Protein AF-A0A5J4N727-F1 (afdb_monomer_lite)

pLDDT: mean 80.13, std 19.05, range [25.28, 96.75]

Sequence (275 aa):
MIVLRLYLVPTPLGCLKAEEFLTSLSAGYGRVLDLFVALPHLSAVLLPTFIAPTPGPCSKRMKPNEPHPLFSIYERLMDIRSRCGPEVAFKILATVNINLWFENCEDRQTTPPPIALFHALCRCVKQTTAVSDSQTETDKDLHQLCLKHLRILLRLHLSELLSSAWAQLLQDICDIRTLPIWISLAELAETEVKEFGSLTISTEKLIILLNTTSSTFSKISTLSSGINETLYDEFFHAAPADLIEAVLSLLYILLRELGVKLGCCVRAKHMTVAH

Radius of gyration: 23.5 Å; chains: 1; bounding box: 66×42×76 Å

Structure (mmCIF, N/CA/C/O backbone):
data_AF-A0A5J4N727-F1
#
_entry.id   AF-A0A5J4N727-F1
#
loop_
_atom_site.group_PDB
_atom_site.id
_atom_site.type_symbol
_atom_site.label_atom_id
_atom_site.label_alt_id
_atom_site.label_comp_id
_atom_site.label_asym_id
_atom_site.label_entity_id
_atom_site.label_seq_id
_atom_site.pdbx_PDB_ins_code
_atom_site.Cartn_x
_atom_site.Cartn_y
_atom_site.Cartn_z
_atom_site.occupancy
_atom_site.B_iso_or_equiv
_atom_site.auth_seq_id
_atom_site.auth_comp_id
_atom_site.auth_asym_id
_atom_site.auth_atom_id
_atom_site.pdbx_PDB_model_num
ATOM 1 N N . MET A 1 1 ? 26.557 -18.792 -28.686 1.00 28.84 1 MET A N 1
ATOM 2 C CA . MET A 1 1 ? 25.809 -18.052 -29.724 1.00 28.84 1 MET A CA 1
ATOM 3 C C . MET A 1 1 ? 24.561 -18.865 -30.056 1.00 28.84 1 MET A C 1
ATOM 5 O O . MET A 1 1 ? 24.630 -19.771 -30.873 1.00 28.84 1 MET A O 1
ATOM 9 N N . ILE A 1 2 ? 23.467 -18.660 -29.318 1.00 25.28 2 ILE A N 1
ATOM 10 C CA . ILE A 1 2 ? 22.227 -19.429 -29.506 1.00 25.28 2 ILE A CA 1
ATOM 11 C C . ILE A 1 2 ? 21.292 -18.578 -30.359 1.00 25.28 2 ILE A C 1
ATOM 13 O O . ILE A 1 2 ? 20.816 -17.534 -29.925 1.00 25.28 2 ILE A O 1
ATOM 17 N N . VAL A 1 3 ? 21.090 -19.018 -31.598 1.00 28.08 3 VAL A N 1
ATOM 18 C CA . VAL A 1 3 ? 20.123 -18.456 -32.539 1.00 28.08 3 VAL A CA 1
ATOM 19 C C . VAL A 1 3 ? 18.745 -18.986 -32.146 1.00 28.08 3 VAL A C 1
ATOM 21 O O . VAL A 1 3 ? 18.425 -20.146 -32.399 1.00 28.08 3 VAL A O 1
ATOM 24 N N . LEU A 1 4 ? 17.932 -18.155 -31.497 1.00 29.17 4 LEU A N 1
ATOM 25 C CA . LEU A 1 4 ? 16.526 -18.457 -31.231 1.00 29.17 4 LEU A CA 1
ATOM 26 C C . LEU A 1 4 ? 15.720 -18.255 -32.523 1.00 29.17 4 LEU A C 1
ATOM 28 O O . LEU A 1 4 ? 15.369 -17.137 -32.891 1.00 29.17 4 LEU A O 1
ATOM 32 N N . ARG A 1 5 ? 15.434 -19.359 -33.225 1.00 29.97 5 ARG A N 1
ATOM 33 C CA . ARG A 1 5 ? 14.390 -19.420 -34.258 1.00 29.97 5 ARG A CA 1
ATOM 34 C C . ARG A 1 5 ? 13.023 -19.375 -33.572 1.00 29.97 5 ARG A C 1
ATOM 36 O O . ARG A 1 5 ? 12.538 -20.393 -33.088 1.00 29.97 5 ARG A O 1
ATOM 43 N N . LEU A 1 6 ? 12.399 -18.203 -33.555 1.00 32.78 6 LEU A N 1
ATOM 44 C CA . LEU A 1 6 ? 10.956 -18.083 -33.357 1.00 32.78 6 LEU A CA 1
ATOM 45 C C . LEU A 1 6 ? 10.265 -18.591 -34.630 1.00 32.78 6 LEU A C 1
ATOM 47 O O . LEU A 1 6 ? 10.446 -18.027 -35.708 1.00 32.78 6 LEU A O 1
ATOM 51 N N . TYR A 1 7 ? 9.512 -19.686 -34.514 1.00 29.03 7 TYR A N 1
ATOM 52 C CA . TYR A 1 7 ? 8.659 -20.197 -35.587 1.00 29.03 7 TYR A CA 1
ATOM 53 C C . TYR A 1 7 ? 7.468 -19.250 -35.783 1.00 29.03 7 TYR A C 1
ATOM 55 O O . TYR A 1 7 ? 6.420 -19.403 -35.161 1.00 29.03 7 TYR A O 1
ATOM 63 N N . LEU A 1 8 ? 7.645 -18.259 -36.654 1.00 30.86 8 LEU A N 1
ATOM 64 C CA . LEU A 1 8 ? 6.549 -17.556 -37.310 1.00 30.86 8 LEU A CA 1
ATOM 65 C C . LEU A 1 8 ? 6.098 -18.404 -38.504 1.00 30.86 8 LEU A C 1
ATOM 67 O O . LEU A 1 8 ? 6.902 -18.761 -39.366 1.00 30.86 8 LEU A O 1
ATOM 71 N N . VAL A 1 9 ? 4.813 -18.752 -38.527 1.00 27.83 9 VAL A N 1
ATOM 72 C CA . VAL A 1 9 ? 4.140 -19.368 -39.677 1.00 27.83 9 VAL A CA 1
ATOM 73 C C . VAL A 1 9 ? 4.394 -18.490 -40.915 1.00 27.83 9 VAL A C 1
ATOM 75 O O . VAL A 1 9 ? 4.165 -17.281 -40.842 1.00 27.83 9 VAL A O 1
ATOM 78 N N . PRO A 1 10 ? 4.888 -19.042 -42.039 1.00 30.03 10 PRO A N 1
ATOM 79 C CA . PRO A 1 10 ? 5.315 -18.235 -43.170 1.00 30.03 10 PRO A CA 1
ATOM 80 C C . PRO A 1 10 ? 4.091 -17.784 -43.969 1.00 30.03 10 PRO A C 1
ATOM 82 O O . PRO A 1 10 ? 3.423 -18.592 -44.611 1.00 30.03 10 PRO A O 1
ATOM 85 N N . THR A 1 11 ? 3.813 -16.484 -43.964 1.00 30.22 11 THR A N 1
ATOM 86 C CA . THR A 1 11 ? 3.084 -15.841 -45.064 1.00 30.22 11 THR A CA 1
ATOM 87 C C . THR A 1 11 ? 4.095 -15.089 -45.932 1.00 30.22 11 THR A C 1
ATOM 89 O O . THR A 1 11 ? 5.068 -14.544 -45.402 1.00 30.22 11 THR A O 1
ATOM 92 N N . PRO A 1 12 ? 3.959 -15.132 -47.268 1.00 33.19 12 PRO A N 1
ATOM 93 C CA . PRO A 1 12 ? 4.959 -14.576 -48.160 1.00 33.19 12 PRO A CA 1
ATOM 94 C C . PRO A 1 12 ? 4.760 -13.062 -48.288 1.00 33.19 12 PRO A C 1
ATOM 96 O O . PRO A 1 12 ? 3.631 -12.595 -48.393 1.00 33.19 12 PRO A O 1
ATOM 99 N N . LEU A 1 13 ? 5.886 -12.353 -48.378 1.00 31.48 13 LEU A N 1
ATOM 100 C CA . LEU A 1 13 ? 6.066 -10.914 -48.622 1.00 31.48 13 LEU A CA 1
ATOM 101 C C . LEU A 1 13 ? 6.037 -9.994 -47.394 1.00 31.48 13 LEU A C 1
ATOM 103 O O . LEU A 1 13 ? 4.996 -9.661 -46.843 1.00 31.48 13 LEU A O 1
ATOM 107 N N . GLY A 1 14 ? 7.225 -9.457 -47.107 1.00 30.86 14 GLY A N 1
ATOM 108 C CA . GLY A 1 14 ? 7.404 -8.168 -46.447 1.00 30.86 14 GLY A CA 1
ATOM 109 C C . GLY A 1 14 ? 7.947 -8.282 -45.032 1.00 30.86 14 GLY A C 1
ATOM 110 O O . GLY A 1 14 ? 7.286 -8.801 -44.143 1.00 30.86 14 GLY A O 1
ATOM 111 N N . CYS A 1 15 ? 9.151 -7.752 -44.812 1.00 34.66 15 CYS A N 1
ATOM 112 C CA . CYS A 1 15 ? 9.602 -7.345 -43.487 1.00 34.66 15 CYS A CA 1
ATOM 113 C C . CYS A 1 15 ? 8.537 -6.440 -42.846 1.00 34.66 15 CYS A C 1
ATOM 115 O O . CYS A 1 15 ? 8.531 -5.240 -43.113 1.00 34.66 15 CYS A O 1
ATOM 117 N N . LEU A 1 16 ? 7.668 -6.998 -42.000 1.00 38.25 16 LEU A N 1
ATOM 118 C CA . LEU A 1 16 ? 6.926 -6.226 -41.008 1.00 38.25 16 LEU A CA 1
ATOM 119 C C . LEU A 1 16 ? 7.983 -5.601 -40.098 1.00 38.25 16 LEU A C 1
ATOM 121 O O . LEU A 1 16 ? 8.686 -6.298 -39.361 1.00 38.25 16 LEU A O 1
ATOM 125 N N . LYS A 1 17 ? 8.203 -4.296 -40.262 1.00 44.47 17 LYS A N 1
ATOM 126 C CA . LYS A 1 17 ? 9.249 -3.559 -39.548 1.00 44.47 17 LYS A CA 1
ATOM 127 C C . LYS A 1 17 ? 8.971 -3.672 -38.053 1.00 44.47 17 LYS A C 1
ATOM 129 O O . LYS A 1 17 ? 7.822 -3.602 -37.632 1.00 44.47 17 LYS A O 1
ATOM 134 N N . ALA A 1 18 ? 10.015 -3.779 -37.233 1.00 48.00 18 ALA A N 1
ATOM 135 C CA . ALA A 1 18 ? 9.880 -3.718 -35.775 1.00 48.00 18 ALA A CA 1
ATOM 136 C C . ALA A 1 18 ? 9.026 -2.512 -35.318 1.00 48.00 18 ALA A C 1
ATOM 138 O O . ALA A 1 18 ? 8.302 -2.615 -34.337 1.00 48.00 18 ALA A O 1
ATOM 139 N N . GLU A 1 19 ? 9.028 -1.412 -36.078 1.00 41.84 19 GLU A N 1
ATOM 140 C CA . GLU A 1 19 ? 8.155 -0.245 -35.894 1.00 41.84 19 GLU A CA 1
ATOM 141 C C . GLU A 1 19 ? 6.649 -0.557 -35.984 1.00 41.84 19 GLU A C 1
ATOM 143 O O . GLU A 1 19 ? 5.881 -0.011 -35.199 1.00 41.84 19 GLU A O 1
ATOM 148 N N . GLU A 1 20 ? 6.202 -1.454 -36.868 1.00 44.38 20 GLU A N 1
ATOM 149 C CA . GLU A 1 20 ? 4.791 -1.873 -36.982 1.00 44.38 20 GLU A CA 1
ATOM 150 C C . GLU A 1 20 ? 4.372 -2.761 -35.798 1.00 44.38 20 GLU A C 1
ATOM 152 O O . GLU A 1 20 ? 3.268 -2.642 -35.268 1.00 44.38 20 GLU A O 1
ATOM 157 N N . PHE A 1 21 ? 5.285 -3.598 -35.296 1.00 50.38 21 PHE A N 1
ATOM 158 C CA . PHE A 1 21 ? 5.067 -4.356 -34.061 1.00 50.38 21 PHE A CA 1
ATOM 159 C C . PHE A 1 21 ? 5.025 -3.436 -32.829 1.00 50.38 21 PHE A C 1
ATOM 161 O O . PHE A 1 21 ? 4.125 -3.569 -32.000 1.00 50.38 21 PHE A O 1
ATOM 168 N N . LEU A 1 22 ? 5.935 -2.460 -32.729 1.00 48.75 22 LEU A N 1
ATOM 169 C CA . LEU A 1 22 ? 5.992 -1.487 -31.630 1.00 48.75 22 LEU A CA 1
ATOM 170 C C . LEU A 1 22 ? 4.797 -0.512 -31.635 1.00 48.75 22 LEU A C 1
ATOM 172 O O . LEU A 1 22 ? 4.260 -0.200 -30.574 1.00 48.75 22 LEU A O 1
ATOM 176 N N . THR A 1 23 ? 4.306 -0.103 -32.807 1.00 48.06 23 THR A N 1
ATOM 177 C CA . THR A 1 23 ? 3.058 0.680 -32.942 1.00 48.06 23 THR A CA 1
ATOM 178 C C . THR A 1 23 ? 1.801 -0.160 -32.683 1.00 48.06 23 THR A C 1
ATOM 180 O O . THR A 1 23 ? 0.796 0.361 -32.203 1.00 48.06 23 THR A O 1
ATOM 183 N N . SER A 1 24 ? 1.846 -1.481 -32.892 1.00 44.28 24 SER A N 1
ATOM 184 C CA . SER A 1 24 ? 0.791 -2.391 -32.414 1.00 44.28 24 SER A CA 1
ATOM 185 C C . SER A 1 24 ? 0.850 -2.639 -30.893 1.00 44.28 24 SER A C 1
ATOM 187 O O . SER A 1 24 ? -0.173 -2.918 -30.268 1.00 44.28 24 SER A O 1
ATOM 189 N N . LEU A 1 25 ? 2.030 -2.503 -30.272 1.00 44.22 25 LEU A N 1
ATOM 190 C CA . LEU A 1 25 ? 2.257 -2.632 -28.825 1.00 44.22 25 LEU A CA 1
ATOM 191 C C . LEU A 1 25 ? 1.792 -1.409 -28.034 1.00 44.22 25 LEU A C 1
ATOM 193 O O . LEU A 1 25 ? 1.293 -1.572 -26.920 1.00 44.22 25 LEU A O 1
ATOM 197 N N . SER A 1 26 ? 1.854 -0.207 -28.620 1.00 48.03 26 SER A N 1
ATOM 198 C CA . SER A 1 26 ? 1.258 0.994 -28.015 1.00 48.03 26 SER A CA 1
ATOM 199 C C . SER A 1 26 ? -0.259 0.878 -27.810 1.00 48.03 26 SER A C 1
ATOM 201 O O . SER A 1 26 ? -0.835 1.673 -27.075 1.00 48.03 26 SER A O 1
ATOM 203 N N . ALA A 1 27 ? -0.914 -0.138 -28.392 1.00 50.34 27 ALA A N 1
ATOM 204 C CA . ALA A 1 27 ? -2.322 -0.446 -28.149 1.00 50.34 27 ALA A CA 1
ATOM 205 C C . ALA A 1 27 ? -2.594 -1.129 -26.789 1.00 50.34 27 ALA A C 1
ATOM 207 O O . ALA A 1 27 ? -3.754 -1.302 -26.419 1.00 50.34 27 ALA A O 1
ATOM 208 N N . GLY A 1 28 ? -1.568 -1.515 -26.018 1.00 71.31 28 GLY A N 1
ATOM 209 C CA . GLY A 1 28 ? -1.772 -2.084 -24.686 1.00 71.31 28 GLY A CA 1
ATOM 210 C C . GLY A 1 28 ? -0.547 -1.981 -23.789 1.00 71.31 28 GLY A C 1
ATOM 211 O O . GLY A 1 28 ? 0.320 -2.851 -23.825 1.00 71.31 28 GLY A O 1
ATOM 212 N N . TYR A 1 29 ? -0.528 -0.976 -22.910 1.00 82.31 29 TYR A N 1
ATOM 213 C CA . TYR A 1 29 ? 0.515 -0.771 -21.894 1.00 82.31 29 TYR A CA 1
ATOM 214 C C . TYR A 1 29 ? 0.824 -2.043 -21.080 1.00 82.31 29 TYR A C 1
ATOM 216 O O . TYR A 1 29 ? 1.983 -2.307 -20.777 1.00 82.31 29 TYR A O 1
ATOM 224 N N . GLY A 1 30 ? -0.184 -2.883 -20.807 1.00 85.12 30 GLY A N 1
ATOM 225 C CA . GLY A 1 30 ? -0.011 -4.181 -20.145 1.00 85.12 30 GLY A CA 1
ATOM 226 C C . GLY A 1 30 ? 0.949 -5.128 -20.877 1.00 85.12 30 GLY A C 1
ATOM 227 O O . GLY A 1 30 ? 1.813 -5.724 -20.242 1.00 85.12 30 GLY A O 1
ATOM 228 N N . ARG A 1 31 ? 0.880 -5.196 -22.215 1.00 86.50 31 ARG A N 1
ATOM 229 C CA . ARG A 1 31 ? 1.792 -6.028 -23.022 1.00 86.50 31 ARG A CA 1
ATOM 230 C C . ARG A 1 31 ? 3.224 -5.510 -22.962 1.00 86.50 31 ARG A C 1
ATOM 232 O O . ARG A 1 31 ? 4.159 -6.300 -22.929 1.00 86.50 31 ARG A O 1
ATOM 239 N N . VAL A 1 32 ? 3.402 -4.190 -22.930 1.00 89.69 32 VAL A N 1
ATOM 240 C CA . VAL A 1 32 ? 4.731 -3.580 -22.783 1.00 89.69 32 VAL A CA 1
ATOM 241 C C . VAL A 1 32 ? 5.330 -3.936 -21.417 1.00 89.69 32 VAL A C 1
ATOM 243 O O . VAL A 1 32 ? 6.501 -4.301 -21.348 1.00 89.69 32 VAL A O 1
ATOM 246 N N . LEU A 1 33 ? 4.528 -3.926 -20.345 1.00 91.44 33 LEU A N 1
ATOM 247 C CA . LEU A 1 33 ? 4.964 -4.387 -19.020 1.00 91.44 33 LEU A CA 1
ATOM 248 C C . LEU A 1 33 ? 5.360 -5.872 -19.021 1.00 91.44 33 LEU A C 1
ATOM 250 O O . LEU A 1 33 ? 6.393 -6.218 -18.451 1.00 91.44 33 LEU A O 1
ATOM 254 N N . ASP A 1 34 ? 4.589 -6.739 -19.686 1.00 92.12 34 ASP A N 1
ATOM 255 C CA . ASP A 1 34 ? 4.942 -8.160 -19.839 1.00 92.12 34 ASP A CA 1
ATOM 256 C C . ASP A 1 34 ? 6.283 -8.335 -20.571 1.00 92.12 34 ASP A C 1
ATOM 258 O O . ASP A 1 34 ? 7.105 -9.168 -20.184 1.00 92.12 34 ASP A O 1
ATOM 262 N N . LEU A 1 35 ? 6.545 -7.515 -21.595 1.00 92.25 35 LEU A N 1
ATOM 263 C CA . LEU A 1 35 ? 7.813 -7.536 -22.324 1.00 92.25 35 LEU A CA 1
ATOM 264 C C . LEU A 1 35 ? 8.996 -7.078 -21.471 1.00 92.25 35 LEU A C 1
ATOM 266 O O . LEU A 1 35 ? 10.068 -7.661 -21.605 1.00 92.25 35 LEU A O 1
ATOM 270 N N . PHE A 1 36 ? 8.829 -6.106 -20.569 1.00 93.12 36 PHE A N 1
ATOM 271 C CA . PHE A 1 36 ? 9.892 -5.761 -19.617 1.00 93.12 36 PHE A CA 1
ATOM 272 C C . PHE A 1 36 ? 10.268 -6.952 -18.731 1.00 93.12 36 PHE A C 1
ATOM 274 O O . PHE A 1 36 ? 11.449 -7.220 -18.515 1.00 93.12 36 PHE A O 1
ATOM 281 N N . VAL A 1 37 ? 9.271 -7.696 -18.244 1.00 93.19 37 VAL A N 1
ATOM 282 C CA . VAL A 1 37 ? 9.503 -8.867 -17.386 1.00 93.19 37 VAL A CA 1
ATOM 283 C C . VAL A 1 37 ? 10.138 -10.022 -18.173 1.00 93.19 37 VAL A C 1
ATOM 285 O O . VAL A 1 37 ? 11.039 -10.700 -17.664 1.00 93.19 37 VAL A O 1
ATOM 288 N N . ALA A 1 38 ? 9.693 -10.250 -19.411 1.00 93.44 38 ALA A N 1
ATOM 289 C CA . ALA A 1 38 ? 10.162 -11.348 -20.253 1.00 93.44 38 ALA A CA 1
ATOM 290 C C . ALA A 1 38 ? 11.526 -11.077 -20.914 1.00 93.44 38 ALA A C 1
ATOM 292 O O . ALA A 1 38 ? 12.334 -11.996 -21.053 1.00 93.44 38 ALA A O 1
ATOM 293 N N . LEU A 1 39 ? 11.793 -9.834 -21.323 1.00 93.38 39 LEU A N 1
ATOM 294 C CA . LEU A 1 39 ? 12.939 -9.437 -22.148 1.00 93.38 39 LEU A CA 1
ATOM 295 C C . LEU A 1 39 ? 13.688 -8.234 -21.534 1.00 93.38 39 LEU A C 1
ATOM 297 O O . LEU A 1 39 ? 13.755 -7.165 -22.145 1.00 93.38 39 LEU A O 1
ATOM 301 N N . PRO A 1 40 ? 14.322 -8.387 -20.354 1.00 91.31 40 PRO A N 1
ATOM 302 C CA . PRO A 1 40 ? 14.939 -7.268 -19.629 1.00 91.31 40 PRO A CA 1
ATOM 303 C C . PRO A 1 40 ? 16.081 -6.572 -20.389 1.00 91.31 40 PRO A C 1
ATOM 305 O O . PRO A 1 40 ? 16.307 -5.372 -20.229 1.00 91.31 40 PRO A O 1
ATOM 308 N N . HIS A 1 41 ? 16.767 -7.298 -21.275 1.00 91.06 41 HIS A N 1
ATOM 309 C CA . HIS A 1 41 ? 17.829 -6.765 -22.135 1.00 91.06 41 HIS A CA 1
ATOM 310 C C . HIS A 1 41 ? 17.317 -5.761 -23.184 1.00 91.06 41 HIS A C 1
ATOM 312 O O . HIS A 1 41 ? 18.109 -5.002 -23.733 1.00 91.06 41 HIS A O 1
ATOM 318 N N . LEU A 1 42 ? 16.004 -5.728 -23.447 1.00 92.12 42 LEU A N 1
ATOM 319 C CA . LEU A 1 42 ? 15.367 -4.754 -24.336 1.00 92.12 42 LEU A CA 1
ATOM 320 C C . LEU A 1 42 ? 14.780 -3.553 -23.584 1.00 92.12 42 LEU A C 1
ATOM 322 O O . LEU A 1 42 ? 14.149 -2.704 -24.208 1.00 92.12 42 LEU A O 1
ATOM 326 N N . SER A 1 43 ? 14.987 -3.441 -22.269 1.00 91.06 43 SER A N 1
ATOM 327 C CA . SER A 1 43 ? 14.398 -2.380 -21.439 1.00 91.06 43 SER A CA 1
ATOM 328 C C . SER A 1 43 ? 14.657 -0.964 -21.972 1.00 91.06 43 SER A C 1
ATOM 330 O O . SER A 1 43 ? 13.743 -0.142 -21.980 1.00 91.06 43 SE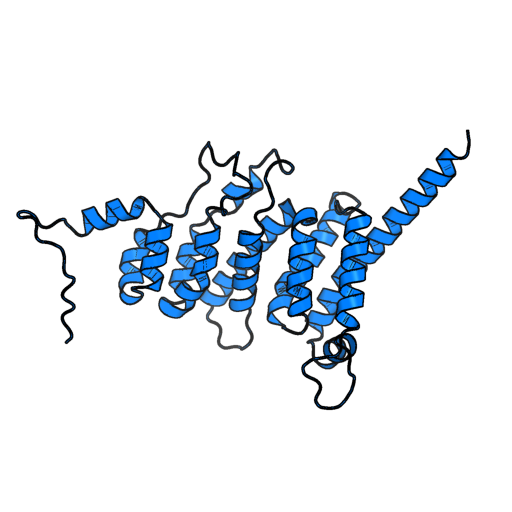R A O 1
ATOM 332 N N . ALA A 1 44 ? 15.852 -0.691 -22.505 1.00 89.50 44 ALA A N 1
ATOM 333 C CA . ALA A 1 44 ? 16.190 0.598 -23.114 1.00 89.50 44 ALA A CA 1
ATOM 334 C C . ALA A 1 44 ? 15.363 0.922 -24.376 1.00 89.50 44 ALA A C 1
ATOM 336 O O . ALA A 1 44 ? 15.097 2.089 -24.649 1.00 89.50 44 ALA A O 1
ATOM 337 N N . VAL A 1 45 ? 14.939 -0.101 -25.127 1.00 89.44 45 VAL A N 1
ATOM 338 C CA . VAL A 1 45 ? 14.109 0.036 -26.337 1.00 89.44 45 VAL A CA 1
ATOM 339 C C . VAL A 1 45 ? 12.621 0.076 -25.984 1.00 89.44 45 VAL A C 1
ATOM 341 O O . VAL A 1 45 ? 11.855 0.786 -26.627 1.00 89.44 45 VAL A O 1
ATOM 344 N N . LEU A 1 46 ? 12.208 -0.660 -24.949 1.00 88.81 46 LEU A N 1
ATOM 345 C CA . LEU A 1 46 ? 10.817 -0.722 -24.499 1.00 88.81 46 LEU A CA 1
ATOM 346 C C . LEU A 1 46 ? 10.384 0.553 -23.766 1.00 88.81 46 LEU A C 1
ATOM 348 O O . LEU A 1 46 ? 9.244 0.988 -23.915 1.00 88.81 46 LEU A O 1
ATOM 352 N N . LEU A 1 47 ? 11.279 1.184 -23.003 1.00 90.62 47 LEU A N 1
ATOM 353 C CA . LEU A 1 47 ? 10.945 2.338 -22.166 1.00 90.62 47 LEU A CA 1
ATOM 354 C C . LEU A 1 47 ? 10.348 3.534 -22.917 1.00 90.62 47 LEU A C 1
ATOM 356 O O . LEU A 1 47 ? 9.312 4.020 -22.469 1.00 90.62 47 LEU A O 1
ATOM 360 N N . PRO A 1 48 ? 10.887 3.972 -24.068 1.00 89.31 48 PRO A N 1
ATOM 361 C CA . PRO A 1 48 ? 10.264 5.037 -24.854 1.00 89.31 48 PRO A CA 1
ATOM 362 C C . PRO A 1 48 ? 8.873 4.683 -25.399 1.00 89.31 48 PRO A C 1
ATOM 364 O O . PRO A 1 48 ? 8.110 5.578 -25.746 1.00 89.31 48 PRO A O 1
ATOM 367 N N . THR A 1 49 ? 8.542 3.391 -25.500 1.00 86.94 49 THR A N 1
ATOM 368 C CA . THR A 1 49 ? 7.251 2.916 -26.030 1.00 86.94 49 THR A CA 1
ATOM 369 C C . THR A 1 49 ? 6.180 2.752 -24.956 1.00 86.94 49 THR A C 1
ATOM 371 O O . THR A 1 49 ? 5.007 2.558 -25.278 1.00 86.94 49 THR A O 1
ATOM 374 N N . PHE A 1 50 ? 6.560 2.824 -23.677 1.00 89.31 50 PHE A N 1
ATOM 375 C CA . PHE A 1 50 ? 5.613 2.720 -22.580 1.00 89.31 50 PHE A CA 1
ATOM 376 C C . PHE A 1 50 ? 4.796 4.008 -22.450 1.00 89.31 50 PHE A C 1
ATOM 378 O O . PHE A 1 50 ? 5.334 5.085 -22.204 1.00 89.31 50 PHE A O 1
ATOM 385 N N . ILE A 1 51 ? 3.476 3.873 -22.564 1.00 86.19 51 ILE A N 1
ATOM 386 C CA . ILE A 1 51 ? 2.515 4.948 -22.321 1.00 86.19 51 ILE A CA 1
ATOM 387 C C . ILE A 1 51 ? 1.659 4.520 -21.132 1.00 86.19 51 ILE A C 1
ATOM 389 O O . ILE A 1 51 ? 0.947 3.516 -21.209 1.00 86.19 51 ILE A O 1
ATOM 393 N N . ALA A 1 52 ? 1.737 5.261 -20.025 1.00 86.44 52 ALA A N 1
ATOM 394 C CA . ALA A 1 52 ? 0.909 4.990 -18.856 1.00 86.44 52 ALA A CA 1
ATOM 395 C C . ALA A 1 52 ? -0.586 5.136 -19.198 1.00 86.44 52 ALA A C 1
ATOM 397 O O . ALA A 1 52 ? -0.963 6.043 -19.946 1.00 86.44 52 ALA A O 1
ATOM 398 N N . PRO A 1 53 ? -1.460 4.284 -18.634 1.00 84.44 53 PRO A N 1
ATOM 399 C CA . PRO A 1 53 ? -2.889 4.435 -18.811 1.00 84.44 53 PRO A CA 1
ATOM 400 C C . PRO A 1 53 ? -3.344 5.739 -18.152 1.00 84.44 53 PRO A C 1
ATOM 402 O O . PRO A 1 53 ? -2.970 6.064 -17.019 1.00 84.44 53 PRO A O 1
ATOM 405 N N . THR A 1 54 ? -4.210 6.457 -18.853 1.00 81.56 54 THR A N 1
ATOM 406 C CA . THR A 1 54 ? -4.882 7.662 -18.369 1.00 81.56 54 THR A CA 1
ATOM 407 C C . THR A 1 54 ? -6.383 7.401 -18.240 1.00 81.56 54 THR A C 1
ATOM 409 O O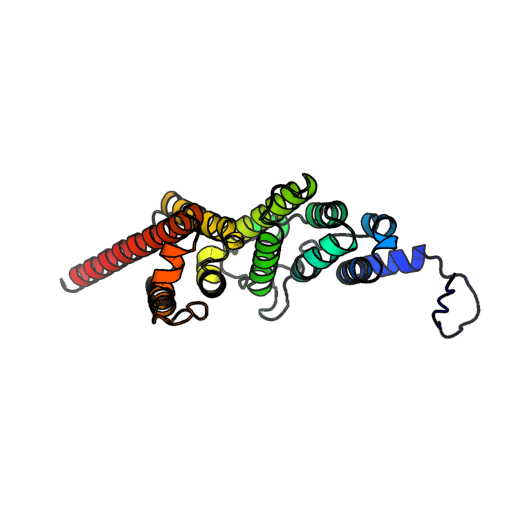 . THR A 1 54 ? -6.932 6.558 -18.959 1.00 81.56 54 THR A O 1
ATOM 412 N N . PRO A 1 55 ? -7.071 8.075 -17.305 1.00 75.31 55 PRO A N 1
ATOM 413 C CA . PRO A 1 55 ? -8.511 7.925 -17.172 1.00 75.31 55 PRO A CA 1
ATOM 414 C C . PRO A 1 55 ? -9.194 8.502 -18.419 1.00 75.31 55 PRO A C 1
ATOM 416 O O . PRO A 1 55 ? -9.090 9.693 -18.706 1.00 75.31 55 PRO A O 1
ATOM 419 N N . GLY A 1 56 ? -9.870 7.650 -19.191 1.00 64.88 56 GLY A N 1
ATOM 420 C CA . GLY A 1 56 ? -10.699 8.083 -20.318 1.00 64.88 56 GLY A CA 1
ATOM 421 C C . GLY A 1 56 ? -12.054 8.647 -19.859 1.00 64.88 56 GLY A C 1
ATOM 422 O O . GLY A 1 56 ? -12.459 8.433 -18.720 1.00 64.88 56 GLY A O 1
ATOM 423 N N . PRO A 1 57 ? -12.841 9.291 -20.738 1.00 56.19 57 PRO A N 1
ATOM 424 C CA . PRO A 1 57 ? -14.161 9.834 -20.382 1.00 56.19 57 PRO A CA 1
ATOM 425 C C . PRO A 1 57 ? -15.144 8.782 -19.819 1.00 56.19 57 PRO A C 1
ATOM 427 O O . PRO A 1 57 ? -16.043 9.126 -19.055 1.00 56.19 57 PRO A O 1
ATOM 430 N N . CYS A 1 58 ? -14.947 7.495 -20.135 1.00 44.72 58 CYS A N 1
ATOM 431 C CA . CYS A 1 58 ? -15.735 6.370 -19.617 1.00 44.72 58 CYS A CA 1
ATOM 432 C C . CYS A 1 58 ? -15.191 5.742 -18.316 1.00 44.72 58 CYS A C 1
ATOM 434 O O . CYS A 1 58 ? -15.868 4.890 -17.744 1.00 44.72 58 CYS A O 1
ATOM 436 N N . SER A 1 59 ? -14.015 6.143 -17.809 1.00 52.06 59 SER A N 1
ATOM 437 C CA . SER A 1 59 ? -13.440 5.569 -16.576 1.00 52.06 59 SER A CA 1
ATOM 438 C C . SER A 1 59 ? -14.209 5.956 -15.309 1.00 52.06 59 SER A C 1
ATOM 440 O O . SER A 1 59 ? -13.993 5.366 -14.256 1.00 52.06 59 SER A O 1
ATOM 442 N N . LYS A 1 60 ? -15.150 6.905 -15.414 1.00 52.22 60 LYS A N 1
ATOM 443 C CA . LYS A 1 60 ? -16.040 7.339 -14.325 1.00 52.22 60 LYS A CA 1
ATOM 444 C C . LYS A 1 60 ? -17.021 6.255 -13.853 1.00 52.22 60 LYS A C 1
ATOM 446 O O . LYS A 1 60 ? -17.680 6.439 -12.839 1.00 52.22 60 LYS A O 1
ATOM 451 N N . ARG A 1 61 ? -17.148 5.134 -14.573 1.00 53.59 61 ARG A N 1
ATOM 452 C CA . ARG A 1 61 ? -17.987 3.988 -14.181 1.00 53.59 61 ARG A CA 1
ATOM 453 C C . ARG A 1 61 ? -17.203 2.688 -14.295 1.00 53.59 61 ARG A C 1
ATOM 455 O O . ARG A 1 61 ? -17.504 1.843 -15.135 1.00 53.59 61 ARG A O 1
ATOM 462 N N . MET A 1 62 ? -16.174 2.535 -13.468 1.00 58.78 62 MET A N 1
ATOM 463 C CA . MET A 1 62 ? -15.547 1.227 -13.298 1.00 58.78 62 MET A CA 1
ATOM 464 C C . MET A 1 62 ? -16.570 0.234 -12.746 1.00 58.78 62 MET A C 1
ATOM 466 O O . MET A 1 62 ? -17.253 0.513 -11.758 1.00 58.78 62 MET A O 1
ATOM 470 N N . LYS A 1 63 ? -16.688 -0.931 -13.388 1.00 62.09 63 LYS A N 1
ATOM 471 C CA . LYS A 1 63 ? -17.506 -2.016 -12.847 1.00 62.09 63 LYS A CA 1
ATOM 472 C C . LYS A 1 63 ? -16.839 -2.564 -11.581 1.00 62.09 63 LYS A C 1
ATOM 474 O O . LYS A 1 63 ? -15.615 -2.668 -11.555 1.00 62.09 63 LYS A O 1
ATOM 479 N N . PRO A 1 64 ? -17.615 -3.003 -10.577 1.00 58.47 64 PRO A N 1
ATOM 480 C CA . PRO A 1 64 ? -17.085 -3.465 -9.290 1.00 58.47 64 PRO A CA 1
ATOM 481 C C . PRO A 1 64 ? -16.111 -4.655 -9.374 1.00 58.47 64 PRO A C 1
ATOM 483 O O . PRO A 1 64 ? -15.356 -4.873 -8.435 1.00 58.47 64 PRO A O 1
ATOM 486 N N . ASN A 1 65 ? -16.084 -5.391 -10.493 1.00 63.62 65 ASN A N 1
ATOM 487 C CA . ASN A 1 65 ? -15.232 -6.572 -10.681 1.00 63.62 65 ASN A CA 1
ATOM 488 C C . ASN A 1 65 ? -14.111 -6.381 -11.717 1.00 63.62 65 ASN A C 1
ATOM 490 O O . ASN A 1 65 ? -13.360 -7.320 -11.973 1.00 63.62 65 ASN A O 1
ATOM 494 N N . GLU A 1 66 ? -14.003 -5.210 -12.348 1.00 68.81 66 GLU A N 1
ATOM 495 C CA . GLU A 1 66 ? -12.912 -4.950 -13.291 1.00 68.81 66 GLU A CA 1
ATOM 496 C C . GLU A 1 66 ? -11.694 -4.403 -12.527 1.00 68.81 66 GLU A C 1
ATOM 498 O O . GLU A 1 66 ? -11.831 -3.448 -11.754 1.00 68.81 66 GLU A O 1
ATOM 503 N N . PRO A 1 67 ? -10.495 -4.994 -12.701 1.00 73.56 67 PRO A N 1
ATOM 504 C CA . PRO A 1 67 ? -9.306 -4.526 -12.007 1.00 73.56 67 PRO A CA 1
ATOM 505 C C . PRO A 1 67 ? -8.965 -3.102 -12.449 1.00 73.56 67 PRO A C 1
ATOM 507 O O . PRO A 1 67 ? -9.089 -2.744 -13.621 1.00 73.56 67 PRO A O 1
ATOM 510 N N . HIS A 1 68 ? -8.495 -2.287 -11.503 1.00 83.00 68 HIS A N 1
ATOM 511 C CA . HIS A 1 68 ? -8.079 -0.920 -11.802 1.00 83.00 68 HIS A CA 1
ATOM 512 C C . HIS A 1 68 ? -7.000 -0.899 -12.889 1.00 83.00 68 HIS A C 1
ATOM 514 O O . HIS A 1 68 ? -6.052 -1.673 -12.779 1.00 83.00 68 HIS A O 1
ATOM 520 N N . PRO A 1 69 ? -7.064 -0.013 -13.903 1.00 83.62 69 PRO A N 1
ATOM 521 C CA . PRO A 1 69 ? -6.080 0.001 -14.989 1.00 83.62 69 PRO A CA 1
ATOM 522 C C . PRO A 1 69 ? -4.628 0.082 -14.496 1.00 83.62 69 PRO A C 1
ATOM 524 O O . PRO A 1 69 ? -3.743 -0.599 -15.015 1.00 83.62 69 PRO A O 1
ATOM 527 N N . LEU A 1 70 ? -4.398 0.842 -13.422 1.00 89.44 70 LEU A N 1
ATOM 528 C CA . LEU A 1 70 ? -3.089 0.938 -12.771 1.00 89.44 70 LEU A CA 1
ATOM 529 C C . LEU A 1 70 ? -2.611 -0.349 -12.073 1.00 89.44 70 LEU A C 1
ATOM 531 O O . LEU A 1 70 ? -1.416 -0.473 -11.833 1.00 89.44 70 LEU A O 1
ATOM 535 N N . PHE A 1 71 ? -3.492 -1.301 -11.746 1.00 90.62 71 PHE A N 1
ATOM 536 C CA . PHE A 1 71 ? -3.141 -2.521 -11.004 1.00 90.62 71 PHE A CA 1
ATOM 537 C C . PHE A 1 71 ? -1.983 -3.275 -11.661 1.00 90.62 71 PHE A C 1
ATOM 539 O O . PHE A 1 71 ? -1.000 -3.589 -10.998 1.00 90.62 71 PHE A O 1
ATOM 546 N N . SER A 1 72 ? -2.066 -3.482 -12.978 1.00 89.44 72 SER A N 1
ATOM 547 C CA . SER A 1 72 ? -1.059 -4.218 -13.755 1.00 89.44 72 SER A CA 1
ATOM 548 C C . SER A 1 72 ? 0.342 -3.596 -13.712 1.00 89.44 72 SER A C 1
ATOM 550 O O . SER A 1 72 ? 1.324 -4.331 -13.827 1.00 89.44 72 SER A O 1
ATOM 552 N N . ILE A 1 73 ? 0.444 -2.273 -13.511 1.00 93.31 73 ILE A N 1
ATOM 553 C CA . ILE A 1 73 ? 1.722 -1.568 -13.336 1.00 93.31 73 ILE A CA 1
ATOM 554 C C . ILE A 1 73 ? 2.352 -1.986 -12.015 1.00 93.31 73 ILE A C 1
ATOM 556 O O . ILE A 1 73 ? 3.468 -2.492 -12.013 1.00 93.31 73 ILE A O 1
ATOM 560 N N . TYR A 1 74 ? 1.632 -1.829 -10.903 1.00 94.62 74 TYR A N 1
ATOM 561 C CA . TYR A 1 74 ? 2.152 -2.155 -9.571 1.00 94.62 74 TYR A CA 1
ATOM 562 C C . TYR A 1 74 ? 2.369 -3.652 -9.371 1.00 94.62 74 TYR A C 1
ATOM 564 O O . TYR A 1 74 ? 3.324 -4.051 -8.713 1.00 94.62 74 TYR A O 1
ATOM 572 N N . GLU A 1 75 ? 1.523 -4.483 -9.979 1.00 93.94 75 GLU A N 1
ATOM 573 C CA . GLU A 1 75 ? 1.684 -5.935 -9.986 1.00 93.94 75 GLU A CA 1
ATOM 574 C C . GLU A 1 75 ? 3.057 -6.347 -10.538 1.00 93.94 75 GLU A C 1
ATOM 576 O O . GLU A 1 75 ? 3.738 -7.160 -9.922 1.00 93.94 75 GLU A O 1
ATOM 581 N N . ARG A 1 76 ? 3.487 -5.742 -11.652 1.00 94.69 76 ARG A N 1
ATOM 582 C CA . ARG A 1 76 ? 4.744 -6.081 -12.342 1.00 94.69 76 ARG A CA 1
ATOM 583 C C . ARG A 1 76 ? 5.930 -5.219 -11.920 1.00 94.69 76 ARG A C 1
ATOM 585 O O . ARG A 1 76 ? 7.065 -5.552 -12.245 1.00 94.69 76 ARG A O 1
ATOM 592 N N . LEU A 1 77 ? 5.704 -4.114 -11.209 1.00 96.19 77 LEU A N 1
ATOM 593 C CA . LEU A 1 77 ? 6.730 -3.108 -10.920 1.00 96.19 77 LEU A CA 1
ATOM 594 C C . LEU A 1 77 ? 7.965 -3.704 -10.236 1.00 96.19 77 LEU A C 1
ATOM 596 O O . LEU A 1 77 ? 9.091 -3.323 -10.544 1.00 96.19 77 LEU A O 1
ATOM 600 N N . MET A 1 78 ? 7.759 -4.653 -9.323 1.00 95.25 78 MET A N 1
ATOM 601 C CA . MET A 1 78 ? 8.841 -5.273 -8.554 1.00 95.25 78 MET A CA 1
ATOM 602 C C . MET A 1 78 ? 9.615 -6.319 -9.369 1.00 95.25 78 MET A C 1
ATOM 604 O O . MET A 1 78 ? 10.839 -6.420 -9.248 1.00 95.25 78 MET A O 1
ATOM 608 N N . ASP A 1 79 ? 8.942 -7.020 -10.282 1.00 95.62 79 ASP A N 1
ATOM 609 C CA . ASP A 1 79 ? 9.600 -7.887 -11.264 1.00 95.62 79 ASP A CA 1
ATOM 610 C C . ASP A 1 79 ? 10.427 -7.064 -12.256 1.00 95.62 79 ASP A C 1
ATOM 612 O O . ASP A 1 79 ? 11.554 -7.423 -12.590 1.00 95.62 79 ASP A O 1
ATOM 616 N N . ILE A 1 80 ? 9.907 -5.913 -12.687 1.00 96.06 80 ILE A N 1
ATOM 617 C CA . ILE A 1 80 ? 10.639 -4.987 -13.554 1.00 96.06 80 ILE A CA 1
ATOM 618 C C . ILE A 1 80 ? 11.846 -4.410 -12.813 1.00 96.06 80 ILE A C 1
ATOM 620 O O . ILE A 1 80 ? 12.944 -4.422 -13.359 1.00 96.06 80 ILE A O 1
ATOM 624 N N . ARG A 1 81 ? 11.682 -3.969 -11.561 1.00 95.00 81 ARG A N 1
ATOM 625 C CA . ARG A 1 81 ? 12.787 -3.478 -10.724 1.00 95.00 81 ARG A CA 1
ATOM 626 C C . ARG A 1 81 ? 13.902 -4.517 -10.605 1.00 95.00 81 ARG A C 1
ATOM 628 O O . ARG A 1 81 ? 15.064 -4.183 -10.799 1.00 95.00 81 ARG A O 1
ATOM 635 N N . SER A 1 82 ? 13.556 -5.768 -10.304 1.00 93.31 82 SER A N 1
ATOM 636 C CA . SER A 1 82 ? 14.547 -6.833 -10.100 1.00 93.31 82 SER A CA 1
ATOM 637 C C . SER A 1 82 ? 15.240 -7.280 -11.390 1.00 93.31 82 SER A C 1
ATOM 639 O O . SER A 1 82 ? 16.419 -7.623 -11.355 1.00 93.31 82 SER A O 1
ATOM 641 N N . ARG A 1 83 ? 14.539 -7.272 -12.532 1.00 95.00 83 ARG A N 1
ATOM 642 C CA . ARG A 1 83 ? 15.070 -7.771 -13.814 1.00 95.00 83 ARG A CA 1
ATOM 643 C C . ARG A 1 83 ? 15.694 -6.692 -14.695 1.00 95.00 83 ARG A C 1
ATOM 645 O O . ARG A 1 83 ? 16.658 -6.973 -15.398 1.00 95.00 83 ARG A O 1
ATOM 652 N N . CYS A 1 84 ? 15.122 -5.490 -14.698 1.00 94.38 84 CYS A N 1
ATOM 653 C CA . CYS A 1 84 ? 15.529 -4.363 -15.546 1.00 94.38 84 CYS A CA 1
ATOM 654 C C . CYS A 1 84 ? 16.273 -3.260 -14.779 1.00 94.38 84 CYS A C 1
ATOM 656 O O . CYS A 1 84 ? 16.827 -2.366 -15.412 1.00 94.38 84 CYS A O 1
ATOM 658 N N . GLY A 1 85 ? 16.275 -3.305 -13.445 1.00 92.88 85 GLY A N 1
ATOM 659 C CA . GLY A 1 85 ? 16.887 -2.297 -12.581 1.00 92.88 85 GLY A CA 1
ATOM 660 C C . GLY A 1 85 ? 15.892 -1.255 -12.042 1.00 92.88 85 GLY A C 1
ATOM 661 O O . GLY A 1 85 ? 14.821 -1.035 -12.630 1.00 92.88 85 GLY A O 1
ATOM 662 N N . PRO A 1 86 ? 16.231 -0.599 -10.915 1.00 92.88 86 PRO A N 1
ATOM 663 C CA . PRO A 1 86 ? 15.370 0.389 -10.269 1.00 92.88 86 PRO A CA 1
ATOM 664 C C . PRO A 1 86 ? 15.120 1.625 -11.139 1.00 92.88 86 PRO A C 1
ATOM 666 O O . PRO A 1 86 ? 14.025 2.178 -11.092 1.00 92.88 86 PRO A O 1
ATOM 669 N N . GLU A 1 87 ? 16.056 2.008 -12.011 1.00 94.94 87 GLU A N 1
ATOM 670 C CA . GLU A 1 87 ? 15.909 3.145 -12.932 1.00 94.94 87 GLU A CA 1
ATOM 671 C C . GLU A 1 87 ? 14.760 2.949 -13.913 1.00 94.94 87 GLU A C 1
ATOM 673 O O . GLU A 1 87 ? 14.018 3.889 -14.202 1.00 94.94 87 GLU A O 1
ATOM 678 N N . VAL A 1 88 ? 14.595 1.733 -14.434 1.00 95.50 88 VAL A N 1
ATOM 679 C CA . VAL A 1 88 ? 13.522 1.423 -15.384 1.00 95.50 88 VAL A CA 1
ATOM 680 C C . VAL A 1 88 ? 12.177 1.430 -14.666 1.00 95.50 88 VAL A C 1
ATOM 682 O O . VAL A 1 88 ? 11.235 2.062 -15.144 1.00 95.50 88 VAL A O 1
ATOM 685 N N . ALA A 1 89 ? 12.096 0.790 -13.496 1.00 96.44 89 ALA A N 1
ATOM 686 C CA . ALA A 1 89 ? 10.884 0.777 -12.680 1.00 96.44 89 ALA A CA 1
ATOM 687 C C . ALA A 1 89 ? 10.465 2.193 -12.249 1.00 96.44 89 ALA A C 1
ATOM 689 O O . ALA A 1 89 ? 9.293 2.551 -12.375 1.00 96.44 89 ALA A O 1
ATOM 690 N N . PHE A 1 90 ? 11.422 3.020 -11.817 1.00 96.62 90 PHE A N 1
ATOM 691 C CA . PHE A 1 90 ? 11.187 4.421 -11.477 1.00 96.62 90 PHE A CA 1
ATOM 692 C C . PHE A 1 90 ? 10.666 5.212 -12.672 1.00 96.62 90 PHE A C 1
ATOM 694 O O . PHE A 1 90 ? 9.626 5.853 -12.559 1.00 96.62 90 PHE A O 1
ATOM 701 N N . LYS A 1 91 ? 11.325 5.131 -13.835 1.00 96.19 91 LYS A N 1
ATOM 702 C CA . LYS A 1 91 ? 10.888 5.865 -15.031 1.00 96.19 91 LYS A CA 1
ATOM 703 C C . LYS A 1 91 ? 9.489 5.450 -15.482 1.00 96.19 91 LYS A C 1
ATOM 705 O O . LYS A 1 91 ? 8.705 6.322 -15.835 1.00 96.19 91 LYS A O 1
ATOM 710 N N . ILE A 1 92 ? 9.145 4.161 -15.419 1.00 94.75 92 ILE A N 1
ATOM 711 C CA . ILE A 1 92 ? 7.777 3.684 -15.681 1.00 94.75 92 ILE A CA 1
ATOM 712 C C . ILE A 1 92 ? 6.802 4.327 -14.696 1.00 94.75 92 ILE A C 1
ATOM 714 O O . ILE A 1 92 ? 5.822 4.941 -15.117 1.00 94.75 92 ILE A O 1
ATOM 718 N N . LEU A 1 93 ? 7.070 4.230 -13.392 1.00 95.44 93 LEU A N 1
ATOM 719 C CA . LEU A 1 93 ? 6.153 4.748 -12.382 1.00 95.44 93 LEU A CA 1
ATOM 720 C C . LEU A 1 93 ? 6.022 6.279 -12.439 1.00 95.44 93 LEU A C 1
ATOM 722 O O . LEU A 1 93 ? 4.927 6.795 -12.241 1.00 95.44 93 LEU A O 1
ATOM 726 N N . ALA A 1 94 ? 7.092 6.998 -12.781 1.00 94.88 94 ALA A N 1
ATOM 727 C CA . ALA A 1 94 ? 7.108 8.454 -12.926 1.00 94.88 94 ALA A CA 1
ATOM 728 C C . ALA A 1 94 ? 6.203 8.966 -14.060 1.00 94.88 94 ALA A C 1
ATOM 730 O O . ALA A 1 94 ? 5.767 10.114 -14.022 1.00 94.88 94 ALA A O 1
ATOM 731 N N . THR A 1 95 ? 5.872 8.125 -15.049 1.00 92.75 95 THR A N 1
ATOM 732 C CA . THR A 1 95 ? 4.883 8.479 -16.086 1.00 92.75 95 THR A CA 1
ATOM 733 C C . THR A 1 95 ? 3.433 8.371 -15.602 1.00 92.75 95 THR A C 1
ATOM 735 O O . THR A 1 95 ? 2.526 8.902 -16.244 1.00 92.75 95 THR A O 1
ATOM 738 N N . VAL A 1 96 ? 3.186 7.702 -14.470 1.00 91.19 96 VAL A N 1
ATOM 739 C CA . VAL A 1 96 ? 1.846 7.552 -13.900 1.00 91.19 96 VAL A CA 1
ATOM 740 C C . VAL A 1 96 ? 1.479 8.810 -13.126 1.00 91.19 96 VAL A C 1
ATOM 742 O O . VAL A 1 96 ? 1.975 9.056 -12.030 1.00 91.19 96 VAL A O 1
ATOM 745 N N . ASN A 1 97 ? 0.526 9.576 -13.650 1.00 87.56 97 ASN A N 1
ATOM 746 C CA . ASN A 1 97 ? -0.095 10.654 -12.891 1.00 87.56 97 ASN A CA 1
ATOM 747 C C . ASN A 1 97 ? -1.284 10.108 -12.089 1.00 87.56 97 ASN A C 1
ATOM 749 O O . ASN A 1 97 ? -2.408 10.039 -12.589 1.00 87.56 97 ASN A O 1
ATOM 753 N N . ILE A 1 98 ? -1.029 9.698 -10.845 1.00 86.00 98 ILE A N 1
ATOM 754 C CA . ILE A 1 98 ? -2.061 9.123 -9.975 1.00 86.00 98 ILE A CA 1
ATOM 755 C C . ILE A 1 98 ? -3.165 10.133 -9.616 1.00 86.00 98 ILE A C 1
ATOM 757 O O . ILE A 1 98 ? -4.321 9.747 -9.475 1.00 86.00 98 ILE A O 1
ATOM 761 N N . ASN A 1 99 ? -2.852 11.428 -9.557 1.00 85.38 99 ASN A N 1
ATOM 762 C CA . ASN A 1 99 ? -3.825 12.467 -9.226 1.00 85.38 99 ASN A CA 1
ATOM 763 C C . ASN A 1 99 ? -4.946 12.543 -10.265 1.00 85.38 99 ASN A C 1
ATOM 765 O O . ASN A 1 99 ? -6.106 12.710 -9.902 1.00 85.38 99 ASN A O 1
ATOM 769 N N . LEU A 1 100 ? -4.639 12.324 -11.550 1.00 82.94 100 LEU A N 1
ATOM 770 C CA . LEU A 1 100 ? -5.668 12.286 -12.596 1.00 82.94 100 LEU A CA 1
ATOM 771 C C . LEU A 1 100 ? -6.725 11.205 -12.352 1.00 82.94 100 LEU A C 1
ATOM 773 O O . LEU A 1 100 ? -7.880 11.395 -12.723 1.00 82.94 100 LEU A O 1
ATOM 777 N N . TRP A 1 101 ? -6.341 10.089 -11.732 1.00 79.75 101 TRP A N 1
ATOM 778 C CA . TRP A 1 101 ? -7.243 8.976 -11.439 1.00 79.75 101 TRP A CA 1
ATOM 779 C C . TRP A 1 101 ? -8.132 9.224 -10.216 1.00 79.75 101 TRP A C 1
ATOM 781 O O . TRP A 1 101 ? -9.193 8.617 -10.111 1.00 79.75 101 TRP A O 1
ATOM 791 N N . PHE A 1 102 ? -7.711 10.105 -9.306 1.00 77.00 102 PHE A N 1
ATOM 792 C CA . PHE A 1 102 ? -8.172 10.093 -7.919 1.00 77.00 102 PHE A CA 1
ATOM 793 C C . PHE A 1 102 ? -8.541 11.483 -7.356 1.00 77.00 102 PHE A C 1
ATOM 795 O O . PHE A 1 102 ? -9.522 11.593 -6.626 1.00 77.00 102 PHE A O 1
ATOM 802 N N . GLU A 1 103 ? -7.843 12.565 -7.719 1.00 66.50 103 GLU A N 1
ATOM 803 C CA . GLU A 1 103 ? -8.133 13.926 -7.222 1.00 66.50 103 GLU A CA 1
ATOM 804 C C . GLU A 1 103 ? -9.320 14.597 -7.936 1.00 66.50 103 GLU A C 1
ATOM 806 O O . GLU A 1 103 ? -10.052 15.361 -7.314 1.00 66.50 103 GLU A O 1
ATOM 811 N N . ASN A 1 104 ? -9.566 14.274 -9.211 1.00 56.06 104 ASN A N 1
ATOM 812 C CA . ASN A 1 104 ? -10.645 14.872 -10.018 1.00 56.06 104 ASN A CA 1
ATOM 813 C C . ASN A 1 104 ? -11.989 14.118 -9.923 1.00 56.06 104 ASN A C 1
ATOM 815 O O . ASN A 1 104 ? -12.882 14.321 -10.750 1.00 56.06 104 ASN A O 1
ATOM 819 N N . CYS A 1 105 ? -12.133 13.202 -8.963 1.00 53.69 105 CYS A N 1
ATOM 820 C CA . CYS A 1 105 ? -13.369 12.454 -8.764 1.00 53.69 105 CYS A CA 1
ATOM 821 C C . CYS A 1 105 ? -14.283 13.231 -7.803 1.00 53.69 105 CYS A C 1
ATOM 823 O O . CYS A 1 105 ? -14.177 13.097 -6.585 1.00 53.69 105 CYS A O 1
ATOM 825 N N . GLU A 1 106 ? -15.163 14.073 -8.354 1.00 48.94 106 GLU A N 1
ATOM 826 C CA . GLU A 1 106 ? -16.163 14.822 -7.570 1.00 48.94 106 GLU A CA 1
ATOM 827 C C . GLU A 1 106 ? -17.099 13.884 -6.779 1.00 48.94 106 GLU A C 1
ATOM 829 O O . GLU A 1 106 ? -17.562 14.239 -5.698 1.00 48.94 106 GLU A O 1
ATOM 834 N N . ASP A 1 107 ? -17.269 12.639 -7.237 1.00 51.66 107 ASP A N 1
ATOM 835 C CA . ASP A 1 107 ? -18.038 11.599 -6.557 1.00 51.66 107 ASP A CA 1
ATOM 836 C C . ASP A 1 107 ? -17.144 10.654 -5.736 1.00 51.66 107 ASP A C 1
ATOM 838 O O . ASP A 1 107 ? -17.031 9.461 -6.027 1.00 51.66 107 ASP A O 1
ATOM 842 N N . ARG A 1 108 ? -16.547 11.163 -4.650 1.00 52.50 108 ARG A N 1
ATOM 843 C CA . ARG A 1 108 ? -15.770 10.358 -3.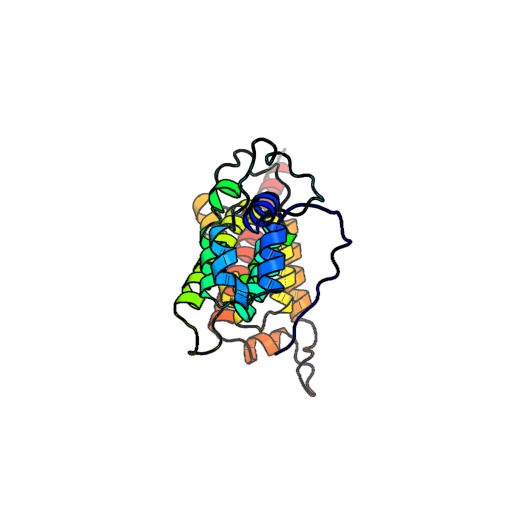675 1.00 52.50 108 ARG A CA 1
ATOM 844 C C . ARG A 1 108 ? -16.523 9.134 -3.121 1.00 52.50 108 ARG A C 1
ATOM 846 O O . ARG A 1 108 ? -15.905 8.247 -2.548 1.00 52.50 108 ARG A O 1
ATOM 853 N N . GLN A 1 109 ? -17.850 9.100 -3.263 1.00 48.38 109 GLN A N 1
ATOM 854 C CA . GLN A 1 109 ? -18.740 8.091 -2.682 1.00 48.38 109 GLN A CA 1
ATOM 855 C C . GLN A 1 109 ? -19.209 7.006 -3.666 1.00 48.38 109 GLN A C 1
ATOM 857 O O . GLN A 1 109 ? -19.781 6.014 -3.218 1.00 48.38 109 GLN A O 1
ATOM 862 N N . THR A 1 110 ? -19.022 7.164 -4.985 1.00 49.69 110 THR A N 1
ATOM 863 C CA . THR A 1 110 ? -19.633 6.243 -5.974 1.00 49.69 110 THR A CA 1
ATOM 864 C C . THR A 1 110 ? -18.648 5.299 -6.655 1.00 49.69 110 THR A C 1
ATOM 866 O O . THR A 1 110 ? -19.068 4.301 -7.246 1.00 49.69 110 THR A O 1
ATOM 869 N N . THR A 1 111 ? -17.344 5.563 -6.562 1.00 60.31 111 THR A N 1
ATOM 870 C CA . THR A 1 111 ? -16.317 4.667 -7.091 1.00 60.31 111 THR A CA 1
ATOM 871 C C . THR A 1 111 ? -15.999 3.566 -6.075 1.00 60.31 111 THR A C 1
ATOM 873 O O . THR A 1 111 ? -15.664 3.862 -4.926 1.00 60.31 111 THR A O 1
ATOM 876 N N . PRO A 1 112 ? -16.107 2.277 -6.454 1.00 65.81 112 PRO A N 1
ATOM 877 C CA . PRO A 1 112 ? -15.733 1.194 -5.557 1.00 65.81 112 PRO A CA 1
ATOM 878 C C . PRO A 1 112 ? -14.238 1.304 -5.209 1.00 65.81 112 PRO A C 1
ATOM 880 O O . PRO A 1 112 ? -13.428 1.603 -6.094 1.00 65.81 112 PRO A O 1
ATOM 883 N N . PRO A 1 113 ? -13.848 1.044 -3.948 1.00 72.88 113 PRO A N 1
ATOM 884 C CA . PRO A 1 113 ? -12.456 1.133 -3.533 1.00 72.88 113 PRO A CA 1
ATOM 885 C C . PRO A 1 113 ? -11.622 0.112 -4.322 1.00 72.88 113 PRO A C 1
ATOM 887 O O . PRO A 1 113 ? -11.978 -1.071 -4.370 1.00 72.88 113 PRO A O 1
ATOM 890 N N . PRO A 1 114 ? -10.491 0.506 -4.930 1.00 84.00 114 PRO A N 1
ATOM 891 C CA . PRO A 1 114 ? -9.694 -0.408 -5.736 1.00 84.00 114 PRO A CA 1
ATOM 892 C C . PRO A 1 114 ? -8.796 -1.276 -4.831 1.00 84.00 114 PRO A C 1
ATOM 894 O O . PRO A 1 114 ? -7.578 -1.116 -4.796 1.00 84.00 114 PRO A O 1
ATOM 897 N N . ILE A 1 115 ? -9.391 -2.220 -4.092 1.00 87.88 115 ILE A N 1
ATOM 898 C CA . ILE A 1 115 ? -8.714 -3.052 -3.073 1.00 87.88 115 ILE A CA 1
ATOM 899 C C . ILE A 1 115 ? -7.499 -3.804 -3.647 1.00 87.88 115 ILE A C 1
ATOM 901 O O . ILE A 1 115 ? -6.431 -3.830 -3.039 1.00 87.88 115 ILE A O 1
ATOM 905 N N . ALA A 1 116 ? -7.615 -4.366 -4.855 1.00 88.38 116 ALA A N 1
ATOM 906 C CA . ALA A 1 116 ? -6.498 -5.054 -5.508 1.00 88.38 116 ALA A CA 1
ATOM 907 C C . ALA A 1 116 ? -5.317 -4.107 -5.799 1.00 88.38 116 ALA A C 1
ATOM 909 O O . ALA A 1 116 ? -4.158 -4.474 -5.602 1.00 88.38 116 ALA A O 1
ATOM 910 N N . LEU A 1 117 ? -5.609 -2.873 -6.228 1.00 90.94 117 LEU A N 1
ATOM 911 C CA . LEU A 1 117 ? -4.597 -1.836 -6.441 1.00 90.94 117 LEU A CA 1
ATOM 912 C C . LEU A 1 117 ? -3.921 -1.454 -5.125 1.00 90.94 117 LEU A C 1
ATOM 914 O O . LEU A 1 117 ? -2.697 -1.357 -5.082 1.00 90.94 117 LEU A O 1
ATOM 918 N N . PHE A 1 118 ? -4.712 -1.277 -4.066 1.00 92.50 118 PHE A N 1
ATOM 919 C CA . PHE A 1 118 ? -4.212 -0.996 -2.726 1.00 92.50 118 PHE A CA 1
ATOM 920 C C . PHE A 1 118 ? -3.211 -2.068 -2.267 1.00 92.50 118 PHE A C 1
ATOM 922 O O . PHE A 1 118 ? -2.079 -1.738 -1.918 1.00 92.50 118 PHE A O 1
ATOM 929 N N . HIS A 1 119 ? -3.564 -3.352 -2.363 1.00 91.94 119 HIS A N 1
ATOM 930 C CA . HIS A 1 119 ? -2.660 -4.438 -1.972 1.00 91.94 119 HIS A CA 1
ATOM 931 C C . HIS A 1 119 ? -1.387 -4.497 -2.828 1.00 91.94 119 HIS A C 1
ATOM 933 O O . HIS A 1 119 ? -0.301 -4.750 -2.298 1.00 91.94 119 HIS A O 1
ATOM 939 N N . ALA A 1 120 ? -1.492 -4.246 -4.138 1.00 93.75 120 ALA A N 1
ATOM 940 C CA . ALA A 1 120 ? -0.326 -4.169 -5.016 1.00 93.75 120 ALA A CA 1
ATOM 941 C C . ALA A 1 120 ? 0.610 -3.017 -4.609 1.00 93.75 120 ALA A C 1
ATOM 943 O O . ALA A 1 120 ? 1.815 -3.224 -4.496 1.00 93.75 120 ALA A O 1
ATOM 944 N N . LEU A 1 121 ? 0.060 -1.841 -4.293 1.00 94.81 121 LEU A N 1
ATOM 945 C CA . LEU A 1 121 ? 0.813 -0.691 -3.785 1.00 94.81 121 LEU A CA 1
ATOM 946 C C . LEU A 1 121 ? 1.484 -0.978 -2.439 1.00 94.81 121 LEU A C 1
ATOM 948 O O . LEU A 1 121 ? 2.673 -0.705 -2.289 1.00 94.81 121 LEU A O 1
ATOM 952 N N . CYS A 1 122 ? 0.771 -1.578 -1.481 1.00 94.50 122 CYS A N 1
ATOM 953 C CA . CYS A 1 122 ? 1.361 -1.992 -0.207 1.00 94.50 122 CYS A CA 1
ATOM 954 C C . CYS A 1 122 ? 2.537 -2.949 -0.422 1.00 94.50 122 CYS A C 1
ATOM 956 O O . CYS A 1 122 ? 3.579 -2.788 0.209 1.00 94.50 122 CYS A O 1
ATOM 958 N N . ARG A 1 123 ? 2.412 -3.907 -1.351 1.00 94.19 123 ARG A N 1
ATOM 959 C CA . ARG A 1 123 ? 3.519 -4.799 -1.721 1.00 94.19 123 ARG A CA 1
ATOM 960 C C . ARG A 1 123 ? 4.709 -4.017 -2.282 1.00 94.19 123 ARG A C 1
ATOM 962 O O . ARG A 1 123 ? 5.831 -4.270 -1.851 1.00 94.19 123 ARG A O 1
ATOM 969 N N . CYS A 1 124 ? 4.480 -3.068 -3.192 1.00 95.88 124 CYS A N 1
ATOM 970 C CA . CYS A 1 124 ? 5.540 -2.223 -3.747 1.00 95.88 124 CYS A CA 1
ATOM 971 C C . CYS A 1 124 ? 6.246 -1.393 -2.670 1.00 95.88 124 CYS A C 1
ATOM 973 O O . CYS A 1 124 ? 7.473 -1.339 -2.660 1.00 95.88 124 CYS A O 1
ATOM 975 N N . VAL A 1 125 ? 5.499 -0.789 -1.740 1.00 96.00 125 VAL A N 1
ATOM 976 C CA . VAL A 1 125 ? 6.081 -0.039 -0.616 1.00 96.00 125 VAL A CA 1
ATOM 977 C C . VAL A 1 125 ? 6.936 -0.969 0.236 1.00 96.00 125 VAL A C 1
ATOM 979 O O . VAL A 1 125 ? 8.126 -0.714 0.375 1.00 96.00 125 VAL A O 1
ATOM 982 N N . LYS A 1 126 ? 6.394 -2.109 0.690 1.00 93.75 126 LYS A N 1
ATOM 983 C CA . LYS A 1 126 ? 7.147 -3.086 1.493 1.00 93.75 126 LYS A CA 1
ATOM 984 C C . LYS A 1 126 ? 8.445 -3.538 0.815 1.00 93.75 126 LYS A C 1
ATOM 986 O O . LYS A 1 126 ? 9.471 -3.661 1.471 1.00 93.75 126 LYS A O 1
ATOM 991 N N . GLN A 1 127 ? 8.404 -3.822 -0.485 1.00 92.25 127 GLN A N 1
ATOM 992 C CA . GLN A 1 127 ? 9.560 -4.349 -1.221 1.00 92.25 127 GLN A CA 1
ATOM 993 C C . GLN A 1 127 ? 10.592 -3.281 -1.609 1.00 92.25 127 GLN A C 1
ATOM 995 O O . GLN A 1 127 ? 11.725 -3.632 -1.945 1.00 92.25 127 GLN A O 1
ATOM 1000 N N . THR A 1 128 ? 10.219 -2.001 -1.565 1.00 92.62 128 THR A N 1
ATOM 1001 C CA . THR A 1 128 ? 11.139 -0.873 -1.777 1.00 92.62 128 THR A CA 1
ATOM 1002 C C . THR A 1 128 ? 11.655 -0.273 -0.468 1.00 92.62 128 THR A C 1
ATOM 1004 O O . THR A 1 128 ? 12.662 0.426 -0.500 1.00 92.62 128 THR A O 1
ATOM 1007 N N . THR A 1 129 ? 11.038 -0.569 0.684 1.00 90.19 129 THR A N 1
ATOM 1008 C CA . THR A 1 129 ? 11.548 -0.156 2.001 1.00 90.19 129 THR A CA 1
ATOM 1009 C C . THR A 1 129 ? 12.952 -0.717 2.244 1.00 90.19 129 THR A C 1
ATOM 1011 O O . THR A 1 129 ? 13.191 -1.918 2.086 1.00 90.19 129 THR A O 1
ATOM 1014 N N . ALA A 1 130 ? 13.880 0.155 2.643 1.00 81.44 130 ALA A N 1
ATOM 1015 C CA . ALA A 1 130 ? 15.242 -0.224 2.999 1.00 81.44 130 ALA A CA 1
ATOM 1016 C C . ALA A 1 130 ? 15.264 -1.171 4.197 1.00 81.44 130 ALA A C 1
ATOM 1018 O O . ALA A 1 130 ? 14.608 -0.920 5.204 1.00 81.44 130 ALA A O 1
ATOM 1019 N N . VAL A 1 131 ? 16.061 -2.233 4.097 1.00 73.38 131 VAL A N 1
ATOM 1020 C CA . VAL A 1 131 ? 16.420 -3.092 5.240 1.00 73.38 131 VAL A CA 1
ATOM 1021 C C . VAL A 1 131 ? 17.938 -3.058 5.488 1.00 73.38 131 VAL A C 1
ATOM 1023 O O . VAL A 1 131 ? 18.412 -3.506 6.525 1.00 73.38 131 VAL A O 1
ATOM 1026 N N . SER A 1 132 ? 18.711 -2.491 4.556 1.00 70.12 132 SER A N 1
ATOM 1027 C CA . SER A 1 132 ? 20.167 -2.349 4.620 1.00 70.12 132 SER A CA 1
ATOM 1028 C C . SER A 1 132 ? 20.626 -1.064 3.925 1.00 70.12 132 SER A C 1
ATOM 1030 O O . SER A 1 132 ? 19.947 -0.562 3.026 1.00 70.12 132 SER A O 1
ATOM 1032 N N . ASP A 1 133 ? 21.824 -0.587 4.273 1.00 65.62 133 ASP A N 1
ATOM 1033 C CA . ASP A 1 133 ? 22.438 0.644 3.737 1.00 65.62 133 ASP A CA 1
ATOM 1034 C C . ASP A 1 133 ? 22.817 0.577 2.243 1.00 65.62 133 ASP A C 1
ATOM 1036 O O . ASP A 1 133 ? 23.340 1.529 1.672 1.00 65.62 133 ASP A O 1
ATOM 1040 N N . SER A 1 134 ? 22.554 -0.547 1.577 1.00 70.75 134 SER A N 1
ATOM 1041 C CA . SER A 1 134 ? 22.946 -0.810 0.189 1.00 70.75 134 SER A CA 1
ATOM 1042 C C . SER A 1 134 ? 21.954 -0.288 -0.861 1.00 70.75 134 SER A C 1
ATOM 1044 O O . SER A 1 134 ? 22.031 -0.703 -2.017 1.00 70.75 134 SER A O 1
ATOM 1046 N N . GLN A 1 135 ? 20.981 0.547 -0.487 1.00 79.81 135 GLN A N 1
ATOM 1047 C CA . GLN A 1 135 ? 19.987 1.054 -1.436 1.00 79.81 135 GLN A CA 1
ATOM 1048 C C . GLN A 1 135 ? 20.545 2.160 -2.332 1.00 79.81 135 GLN A C 1
ATOM 1050 O O . GLN A 1 135 ? 21.183 3.105 -1.865 1.00 79.81 135 GLN A O 1
ATOM 1055 N N . THR A 1 136 ? 20.251 2.059 -3.629 1.00 85.69 136 THR A N 1
ATOM 1056 C CA . THR A 1 136 ? 20.563 3.117 -4.595 1.00 85.69 136 THR A CA 1
ATOM 1057 C C . THR A 1 136 ? 19.684 4.346 -4.351 1.00 85.69 136 THR A C 1
ATOM 1059 O O . THR A 1 136 ? 18.596 4.239 -3.785 1.00 85.69 136 THR A O 1
ATOM 1062 N N . GLU A 1 137 ? 20.118 5.525 -4.800 1.00 89.50 137 GLU A N 1
ATOM 1063 C CA . GLU A 1 137 ? 19.274 6.727 -4.710 1.00 89.50 137 GLU A CA 1
ATOM 1064 C C . GLU A 1 137 ? 17.976 6.554 -5.514 1.00 89.50 137 GLU A C 1
ATOM 1066 O O . GLU A 1 137 ? 16.892 6.876 -5.038 1.00 89.50 137 GLU A O 1
ATOM 1071 N N . THR A 1 138 ? 18.062 5.891 -6.670 1.00 91.69 138 THR A N 1
ATOM 1072 C CA . THR A 1 138 ? 16.908 5.524 -7.491 1.00 91.69 138 THR A CA 1
ATOM 1073 C C . THR A 1 138 ? 15.907 4.623 -6.755 1.00 91.69 138 THR A C 1
ATOM 1075 O O . THR A 1 138 ? 14.698 4.756 -6.946 1.00 91.69 138 THR A O 1
ATOM 1078 N N . ASP A 1 139 ? 16.375 3.699 -5.907 1.00 91.00 139 ASP A N 1
ATOM 1079 C CA . ASP A 1 139 ? 15.492 2.876 -5.070 1.00 91.00 139 ASP A CA 1
ATOM 1080 C C . ASP A 1 139 ? 14.730 3.726 -4.049 1.00 91.00 139 ASP A C 1
ATOM 1082 O O . ASP A 1 139 ? 13.544 3.476 -3.817 1.00 91.00 139 ASP A O 1
ATOM 1086 N N . LYS A 1 140 ? 15.378 4.747 -3.475 1.00 92.38 140 LYS A N 1
ATOM 1087 C CA . LYS A 1 140 ? 14.723 5.686 -2.557 1.00 92.38 140 LYS A CA 1
ATOM 1088 C C . LYS A 1 140 ? 13.679 6.521 -3.288 1.00 92.38 140 LYS A C 1
ATOM 1090 O O . LYS A 1 140 ? 12.556 6.628 -2.802 1.00 92.38 140 LYS A O 1
ATOM 1095 N N . ASP A 1 141 ? 13.998 7.039 -4.470 1.00 94.94 141 ASP A N 1
ATOM 1096 C CA . ASP A 1 141 ? 13.048 7.788 -5.300 1.00 94.94 141 ASP A CA 1
ATOM 1097 C C . ASP A 1 141 ? 11.836 6.930 -5.691 1.00 94.94 141 ASP A C 1
ATOM 1099 O O . ASP A 1 141 ? 10.683 7.365 -5.600 1.00 94.94 141 ASP A O 1
ATOM 1103 N N . LEU A 1 142 ? 12.078 5.670 -6.070 1.00 95.50 142 LEU A N 1
ATOM 1104 C CA . LEU A 1 142 ? 11.024 4.703 -6.362 1.00 95.50 142 LEU A CA 1
ATOM 1105 C C . LEU A 1 142 ? 10.157 4.415 -5.130 1.00 95.50 142 LEU A C 1
ATOM 1107 O O . LEU A 1 142 ? 8.928 4.364 -5.252 1.00 95.50 142 LEU A O 1
ATOM 1111 N N . HIS A 1 143 ? 10.771 4.252 -3.955 1.00 95.88 143 HIS A N 1
ATOM 1112 C CA . HIS A 1 143 ? 10.060 4.068 -2.692 1.00 95.88 143 HIS A CA 1
ATOM 1113 C C . HIS A 1 143 ? 9.166 5.270 -2.377 1.00 95.88 143 HIS A C 1
ATOM 1115 O O . HIS A 1 143 ? 7.971 5.100 -2.128 1.00 95.88 143 HIS A O 1
ATOM 1121 N N . GLN A 1 144 ? 9.714 6.487 -2.457 1.00 96.06 144 GLN A N 1
ATOM 1122 C CA . GLN A 1 144 ? 8.972 7.724 -2.213 1.00 96.06 144 GLN A CA 1
ATOM 1123 C C . GLN A 1 144 ? 7.786 7.867 -3.166 1.00 96.06 144 GLN A C 1
ATOM 1125 O O . GLN A 1 144 ? 6.690 8.243 -2.746 1.00 96.06 144 GLN A O 1
ATOM 1130 N N . LEU A 1 145 ? 7.958 7.506 -4.439 1.00 95.81 145 LEU A N 1
ATOM 1131 C CA . LEU A 1 145 ? 6.876 7.563 -5.414 1.00 95.81 145 LEU A CA 1
ATOM 1132 C C . LEU A 1 145 ? 5.782 6.518 -5.132 1.00 95.81 145 LEU A C 1
ATOM 1134 O O . LEU A 1 145 ? 4.596 6.852 -5.169 1.00 95.81 145 LEU A O 1
ATOM 1138 N N . CYS A 1 146 ? 6.154 5.283 -4.772 1.00 96.75 146 CYS A N 1
ATOM 1139 C CA . CYS A 1 146 ? 5.198 4.259 -4.335 1.00 96.75 146 CYS A CA 1
ATOM 1140 C C . CYS A 1 146 ? 4.418 4.710 -3.090 1.00 96.75 146 CYS A C 1
ATOM 1142 O O . CYS A 1 146 ? 3.195 4.565 -3.038 1.00 96.75 146 CYS A O 1
ATOM 1144 N N . LEU A 1 147 ? 5.114 5.288 -2.107 1.00 96.31 147 LEU A N 1
ATOM 1145 C CA . LEU A 1 147 ? 4.516 5.772 -0.867 1.00 96.31 147 LEU A CA 1
ATOM 1146 C C . LEU A 1 147 ? 3.568 6.948 -1.124 1.00 96.31 147 LEU A C 1
ATOM 1148 O O . LEU A 1 147 ? 2.444 6.954 -0.624 1.00 96.31 147 LEU A O 1
ATOM 1152 N N . LYS A 1 148 ? 3.973 7.904 -1.968 1.00 95.19 148 LYS A N 1
ATOM 1153 C CA . LYS A 1 148 ? 3.119 9.012 -2.414 1.00 95.19 148 LYS A CA 1
ATOM 1154 C C . LYS A 1 148 ? 1.828 8.487 -3.036 1.00 95.19 148 LYS A C 1
ATOM 1156 O O . LYS A 1 148 ? 0.741 8.935 -2.675 1.00 95.19 148 LYS A O 1
ATOM 1161 N N . HIS A 1 149 ? 1.939 7.518 -3.942 1.00 94.75 149 HIS A N 1
ATOM 1162 C CA . HIS A 1 149 ? 0.787 6.930 -4.617 1.00 94.75 149 HIS A CA 1
ATOM 1163 C C . HIS A 1 149 ? -0.152 6.202 -3.641 1.00 94.75 149 HIS A C 1
ATOM 1165 O O . HIS A 1 149 ? -1.370 6.383 -3.702 1.00 94.75 149 HIS A O 1
ATOM 1171 N N . LEU A 1 150 ? 0.406 5.449 -2.689 1.00 95.06 150 LEU A N 1
ATOM 1172 C CA . LEU A 1 150 ? -0.360 4.804 -1.623 1.00 95.06 150 LEU A CA 1
ATOM 1173 C C . LEU A 1 150 ? -1.105 5.824 -0.749 1.00 95.06 150 LEU A C 1
ATOM 1175 O O . LEU A 1 150 ? -2.286 5.633 -0.467 1.00 95.06 150 LEU A O 1
ATOM 1179 N N . ARG A 1 151 ? -0.449 6.921 -0.349 1.00 94.19 151 ARG A N 1
ATOM 1180 C CA . ARG A 1 151 ? -1.057 7.972 0.486 1.00 94.19 151 ARG A CA 1
ATOM 1181 C C . ARG A 1 151 ? -2.226 8.667 -0.203 1.00 94.19 151 ARG A C 1
ATOM 1183 O O . ARG A 1 151 ? -3.225 8.942 0.452 1.00 94.19 151 ARG A O 1
ATOM 1190 N N . ILE A 1 152 ? -2.126 8.919 -1.508 1.00 90.94 152 ILE A N 1
ATOM 1191 C CA . ILE A 1 152 ? -3.216 9.516 -2.296 1.00 90.94 152 ILE A CA 1
ATOM 1192 C C . ILE A 1 152 ? -4.424 8.580 -2.327 1.00 90.94 152 ILE A C 1
ATOM 1194 O O . ILE A 1 152 ? -5.545 9.014 -2.068 1.00 90.94 152 ILE A O 1
ATOM 1198 N N . LEU A 1 153 ? -4.191 7.286 -2.564 1.00 89.81 153 LEU A N 1
ATOM 1199 C CA . LEU A 1 153 ? -5.253 6.285 -2.560 1.00 89.81 153 LEU A CA 1
ATOM 1200 C C . LEU A 1 153 ? -5.916 6.152 -1.178 1.00 89.81 153 LEU A C 1
ATOM 1202 O O . LEU A 1 153 ? -7.142 6.147 -1.075 1.00 89.81 153 LEU A O 1
ATOM 1206 N N . LEU A 1 154 ? -5.109 6.074 -0.116 1.00 90.81 154 LEU A N 1
ATOM 1207 C CA . LEU A 1 154 ? -5.594 5.984 1.261 1.00 90.81 154 LEU A CA 1
ATOM 1208 C C . LEU A 1 154 ? -6.379 7.227 1.679 1.00 90.81 154 LEU A C 1
ATOM 1210 O O . LEU A 1 154 ? -7.419 7.082 2.305 1.00 90.81 154 LEU A O 1
ATOM 1214 N N . ARG A 1 155 ? -5.937 8.436 1.308 1.00 88.75 155 ARG A N 1
ATOM 1215 C CA . ARG A 1 155 ? -6.643 9.685 1.647 1.00 88.75 155 ARG A CA 1
ATOM 1216 C C . ARG A 1 155 ? -8.079 9.710 1.115 1.00 88.75 155 ARG A C 1
ATOM 1218 O O . ARG A 1 155 ? -8.939 10.334 1.725 1.00 88.75 155 ARG A O 1
ATOM 1225 N N . LEU A 1 156 ? -8.337 9.070 -0.022 1.00 84.19 156 LEU A N 1
ATOM 1226 C CA . LEU A 1 156 ? -9.651 9.097 -0.671 1.00 84.19 156 LEU A CA 1
ATOM 1227 C C . LEU A 1 156 ? -10.590 7.992 -0.206 1.00 84.19 156 LEU A C 1
ATOM 1229 O O . LEU A 1 156 ? -11.800 8.194 -0.217 1.00 84.19 156 LEU A O 1
ATOM 1233 N N . HIS A 1 157 ? -10.038 6.849 0.194 1.00 85.12 157 HIS A N 1
ATOM 1234 C CA . HIS A 1 157 ? -10.806 5.660 0.549 1.00 85.12 157 HIS A CA 1
ATOM 1235 C C . HIS A 1 157 ? -10.396 5.106 1.920 1.00 85.12 157 HIS A C 1
ATOM 1237 O O . HIS A 1 157 ? -10.338 3.888 2.099 1.00 85.12 157 HIS A O 1
ATOM 1243 N N . LEU A 1 158 ? -10.045 5.970 2.885 1.00 88.00 158 LEU A N 1
ATOM 1244 C CA . LEU A 1 158 ? -9.517 5.523 4.180 1.00 88.00 158 LEU A CA 1
ATOM 1245 C C . LEU A 1 158 ? -10.523 4.607 4.882 1.00 88.00 158 LEU A C 1
ATOM 1247 O O . LEU A 1 158 ? -10.172 3.502 5.286 1.00 88.00 158 LEU A O 1
ATOM 1251 N N . SER A 1 159 ? -11.789 5.024 4.964 1.00 87.75 159 SER A N 1
ATOM 1252 C CA . SER A 1 159 ? -12.857 4.267 5.632 1.00 87.75 159 SER A CA 1
ATOM 1253 C C . SER A 1 159 ? -13.111 2.893 5.007 1.00 87.75 159 SER A C 1
ATOM 1255 O O . SER A 1 159 ? -13.473 1.935 5.700 1.00 87.75 159 SER A O 1
ATOM 1257 N N . GLU A 1 160 ? -12.950 2.776 3.694 1.00 87.38 160 GLU A N 1
ATOM 1258 C CA . GLU A 1 160 ? -13.191 1.558 2.930 1.00 87.38 160 GLU A CA 1
ATOM 1259 C C . GLU A 1 160 ? -11.976 0.627 2.927 1.00 87.38 160 GLU A C 1
ATOM 1261 O O . GLU A 1 160 ? -12.126 -0.590 3.044 1.00 87.38 160 GLU A O 1
ATOM 1266 N N . LEU A 1 161 ? -10.770 1.185 2.806 1.00 89.31 161 LEU A N 1
ATOM 1267 C CA . LEU A 1 161 ? -9.531 0.419 2.705 1.00 89.31 161 LEU A CA 1
ATOM 1268 C C . LEU A 1 161 ? -8.968 0.023 4.066 1.00 89.31 161 LEU A C 1
ATOM 1270 O O . LEU A 1 161 ? -8.239 -0.967 4.126 1.00 89.31 161 LEU A O 1
ATOM 1274 N N . LEU A 1 162 ? -9.316 0.725 5.152 1.00 89.81 162 LEU A N 1
ATOM 1275 C CA . LEU A 1 162 ? -8.717 0.488 6.465 1.00 89.81 162 LEU A CA 1
ATOM 1276 C C . LEU A 1 162 ? -8.869 -0.963 6.919 1.00 89.81 162 LEU A C 1
ATOM 1278 O O . LEU A 1 162 ? -7.886 -1.541 7.351 1.00 89.81 162 LEU A O 1
ATOM 1282 N N . SER A 1 163 ? -10.035 -1.598 6.762 1.00 88.69 163 SER A N 1
ATOM 1283 C CA . SER A 1 163 ? -10.212 -3.014 7.137 1.00 88.69 163 SER A CA 1
ATOM 1284 C C . SER A 1 163 ? -9.302 -3.963 6.355 1.00 88.69 163 SER A C 1
ATOM 1286 O O . SER A 1 163 ? -8.736 -4.887 6.938 1.00 88.69 163 SER A O 1
ATOM 1288 N N . SER A 1 164 ? -9.119 -3.712 5.057 1.00 87.44 164 SER A N 1
ATOM 1289 C CA . SER A 1 164 ? -8.235 -4.521 4.207 1.00 87.44 164 SER A CA 1
ATOM 1290 C C . SER A 1 164 ? -6.762 -4.276 4.544 1.00 87.44 164 SER A C 1
ATOM 1292 O O . SER A 1 164 ? -5.981 -5.224 4.632 1.00 87.44 164 SER A O 1
ATOM 1294 N N . ALA A 1 165 ? -6.391 -3.015 4.789 1.00 88.38 165 ALA A N 1
ATOM 1295 C CA . ALA A 1 165 ? -5.066 -2.621 5.256 1.00 88.38 165 ALA A CA 1
ATOM 1296 C C . ALA A 1 165 ? -4.733 -3.291 6.591 1.00 88.38 165 ALA A C 1
ATOM 1298 O O . ALA A 1 165 ? -3.674 -3.890 6.740 1.00 88.38 165 ALA A O 1
ATOM 1299 N N . TRP A 1 166 ? -5.672 -3.242 7.532 1.00 91.44 166 TRP A N 1
ATOM 1300 C CA . TRP A 1 166 ? -5.517 -3.766 8.881 1.00 91.44 166 TRP A CA 1
ATOM 1301 C C . TRP A 1 166 ? -5.252 -5.265 8.887 1.00 91.44 166 TRP A C 1
ATOM 1303 O O . TRP A 1 166 ? -4.297 -5.724 9.504 1.00 91.44 166 TRP A O 1
ATOM 1313 N N . ALA A 1 167 ? -6.064 -6.026 8.148 1.00 88.94 167 ALA A N 1
ATOM 1314 C CA . ALA A 1 167 ? -5.903 -7.469 8.044 1.00 88.94 167 ALA A CA 1
ATOM 1315 C C . ALA A 1 167 ? -4.532 -7.854 7.468 1.00 88.94 167 ALA A C 1
ATOM 1317 O O . ALA A 1 167 ? -3.897 -8.774 7.978 1.00 88.94 167 ALA A O 1
ATOM 1318 N N . GLN A 1 168 ? -4.059 -7.135 6.442 1.00 89.25 168 GLN A N 1
ATOM 1319 C CA . GLN A 1 168 ? -2.744 -7.379 5.850 1.00 89.25 168 GLN A CA 1
ATOM 1320 C C . GLN A 1 168 ? -1.603 -6.994 6.803 1.00 89.25 168 GLN A C 1
ATOM 1322 O O . GLN A 1 168 ? -0.661 -7.760 6.973 1.00 89.25 168 GLN A O 1
ATOM 1327 N N . LEU A 1 169 ? -1.662 -5.812 7.420 1.00 91.69 169 LEU A N 1
ATOM 1328 C CA . LEU A 1 169 ? -0.578 -5.310 8.265 1.00 91.69 169 LEU A CA 1
ATOM 1329 C C . LEU A 1 169 ? -0.433 -6.105 9.565 1.00 91.69 169 LEU A C 1
ATOM 1331 O O . LEU A 1 169 ? 0.685 -6.314 10.019 1.00 91.69 169 LEU A O 1
ATOM 1335 N N . LEU A 1 170 ? -1.540 -6.591 10.135 1.00 89.94 170 LEU A N 1
ATOM 1336 C CA . LEU A 1 170 ? -1.505 -7.446 11.322 1.00 89.94 170 LEU A CA 1
ATOM 1337 C C . LEU A 1 170 ? -0.875 -8.824 11.056 1.00 89.94 170 LEU A C 1
ATOM 1339 O O . LEU A 1 170 ? -0.314 -9.408 11.977 1.00 89.94 170 LEU A O 1
ATOM 1343 N N . GLN A 1 171 ? -0.954 -9.353 9.828 1.00 87.62 171 GLN A N 1
ATOM 1344 C CA . GLN A 1 171 ? -0.269 -10.606 9.468 1.00 87.62 171 GLN A CA 1
ATOM 1345 C C . GLN A 1 171 ? 1.254 -10.449 9.471 1.00 87.62 171 GLN A C 1
ATOM 1347 O O . GLN A 1 171 ? 1.965 -11.387 9.810 1.00 87.62 171 GLN A O 1
ATOM 1352 N N . ASP A 1 172 ? 1.731 -9.254 9.130 1.00 86.56 172 ASP A N 1
ATOM 1353 C CA . ASP A 1 172 ? 3.147 -8.920 9.012 1.00 86.56 172 ASP A CA 1
ATOM 1354 C C . ASP A 1 172 ? 3.574 -7.914 10.099 1.00 86.56 172 ASP A C 1
ATOM 1356 O O . ASP A 1 172 ? 4.420 -7.055 9.853 1.00 86.56 172 ASP A O 1
ATOM 1360 N N . ILE A 1 173 ? 2.970 -7.970 11.294 1.00 87.31 173 ILE A N 1
ATOM 1361 C CA . ILE A 1 173 ? 3.092 -6.898 12.298 1.00 87.31 173 ILE A CA 1
ATOM 1362 C C . ILE A 1 173 ? 4.520 -6.704 12.829 1.00 87.31 173 ILE A C 1
ATOM 1364 O O . ILE A 1 173 ? 4.878 -5.599 13.220 1.00 87.31 173 ILE A O 1
ATOM 1368 N N . CYS A 1 174 ? 5.351 -7.748 12.795 1.00 86.31 174 CYS A N 1
ATOM 1369 C CA . CYS A 1 174 ? 6.765 -7.687 13.179 1.00 86.31 174 CYS A CA 1
ATOM 1370 C C . CYS A 1 174 ? 7.695 -7.312 12.003 1.00 86.31 174 CYS A C 1
ATOM 1372 O O . CYS A 1 174 ? 8.901 -7.159 12.188 1.00 86.31 174 CYS A O 1
ATOM 1374 N N . ASP A 1 175 ? 7.174 -7.174 10.779 1.00 89.56 175 ASP A N 1
ATOM 1375 C CA . ASP A 1 175 ? 7.967 -6.833 9.596 1.00 89.56 175 ASP A CA 1
ATOM 1376 C C . ASP A 1 175 ? 8.169 -5.314 9.511 1.00 89.56 175 ASP A C 1
ATOM 1378 O O . ASP A 1 175 ? 7.248 -4.568 9.163 1.00 89.56 175 ASP A O 1
ATOM 1382 N N . ILE A 1 176 ? 9.402 -4.853 9.746 1.00 90.69 176 ILE A N 1
ATOM 1383 C CA . ILE A 1 176 ? 9.787 -3.433 9.671 1.00 90.69 176 ILE A CA 1
ATOM 1384 C C . ILE A 1 176 ? 9.435 -2.776 8.332 1.00 90.69 176 ILE A C 1
ATOM 1386 O O . ILE A 1 176 ? 9.179 -1.576 8.270 1.00 90.69 176 ILE A O 1
ATOM 1390 N N . ARG A 1 177 ? 9.321 -3.554 7.248 1.00 92.56 177 ARG A N 1
ATOM 1391 C CA . ARG A 1 177 ? 8.932 -3.032 5.930 1.00 92.56 177 ARG A CA 1
ATOM 1392 C C . ARG A 1 177 ? 7.498 -2.503 5.896 1.00 92.56 177 ARG A C 1
ATOM 1394 O O . ARG A 1 177 ? 7.147 -1.795 4.952 1.00 92.56 177 ARG A O 1
ATOM 1401 N N . THR A 1 178 ? 6.677 -2.836 6.895 1.00 93.25 178 THR A N 1
ATOM 1402 C CA . THR A 1 178 ? 5.316 -2.306 7.061 1.00 93.25 178 THR A CA 1
ATOM 1403 C C . THR A 1 178 ? 5.276 -0.922 7.713 1.00 93.25 178 THR A C 1
ATOM 1405 O O . THR A 1 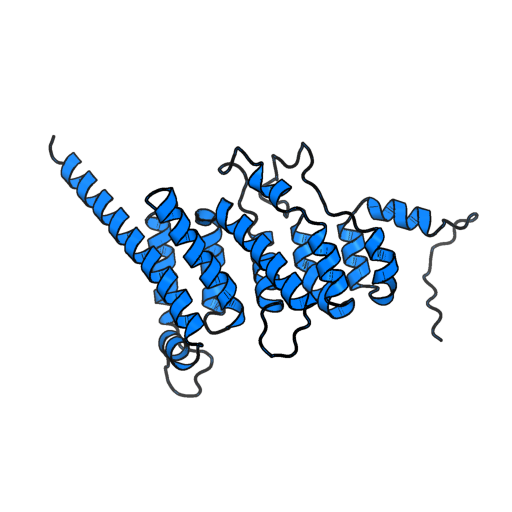178 ? 4.272 -0.226 7.560 1.00 93.25 178 THR A O 1
ATOM 1408 N N . LEU A 1 179 ? 6.359 -0.482 8.369 1.00 94.44 179 LEU A N 1
ATOM 1409 C CA . LEU A 1 179 ? 6.435 0.794 9.093 1.00 94.44 179 LEU A CA 1
ATOM 1410 C C . LEU A 1 179 ? 5.942 2.003 8.274 1.00 94.44 179 LEU A C 1
ATOM 1412 O O . LEU A 1 179 ? 5.085 2.731 8.779 1.00 94.44 179 LEU A O 1
ATOM 1416 N N . PRO A 1 180 ? 6.361 2.215 7.006 1.00 95.81 180 PRO A N 1
ATOM 1417 C CA . PRO A 1 180 ? 5.909 3.379 6.237 1.00 95.81 180 PRO A CA 1
ATOM 1418 C C . PRO A 1 180 ? 4.391 3.409 6.010 1.00 95.81 180 PRO A C 1
ATOM 1420 O O . PRO A 1 180 ? 3.794 4.480 5.866 1.00 95.81 180 PRO A O 1
ATOM 1423 N N . ILE A 1 181 ? 3.751 2.235 5.981 1.00 96.06 181 ILE A N 1
ATOM 1424 C CA . ILE A 1 181 ? 2.303 2.105 5.805 1.00 96.06 181 ILE A CA 1
ATOM 1425 C C . ILE A 1 181 ? 1.589 2.454 7.115 1.00 96.06 181 ILE A C 1
ATOM 1427 O O . ILE A 1 181 ? 0.623 3.215 7.084 1.00 96.06 181 ILE A O 1
ATOM 1431 N N . TRP A 1 182 ? 2.087 1.966 8.257 1.00 95.94 182 TRP A N 1
ATOM 1432 C CA . TRP A 1 182 ? 1.564 2.322 9.580 1.00 95.94 182 TRP A CA 1
ATOM 1433 C C . TRP A 1 182 ? 1.631 3.828 9.838 1.00 95.94 182 TRP A C 1
ATOM 1435 O O . TRP A 1 182 ? 0.615 4.426 10.195 1.00 95.94 182 TRP A O 1
ATOM 1445 N N . ILE A 1 183 ? 2.782 4.451 9.563 1.00 95.88 183 ILE A N 1
ATOM 1446 C CA . ILE A 1 183 ? 2.961 5.907 9.667 1.00 95.88 183 ILE A CA 1
ATOM 1447 C C . ILE A 1 183 ? 1.955 6.635 8.767 1.00 95.88 183 ILE A C 1
ATOM 1449 O O . ILE A 1 183 ? 1.248 7.531 9.223 1.00 95.88 183 ILE A O 1
ATOM 1453 N N . SER A 1 184 ? 1.827 6.214 7.504 1.00 96.00 184 SER A N 1
ATOM 1454 C CA . SER A 1 184 ? 0.894 6.844 6.560 1.00 96.00 184 SER A CA 1
ATOM 1455 C C . SER A 1 184 ? -0.559 6.775 7.036 1.00 96.00 184 SER A C 1
ATOM 1457 O O . SER A 1 184 ? -1.294 7.748 6.887 1.00 96.00 184 SER A O 1
ATOM 1459 N N . LEU A 1 185 ? -0.985 5.647 7.610 1.00 95.62 185 LEU A N 1
ATOM 1460 C CA . LEU A 1 185 ? -2.333 5.499 8.161 1.00 95.62 185 LEU A CA 1
ATOM 1461 C C . LEU A 1 185 ? -2.546 6.379 9.399 1.00 95.62 185 LEU A C 1
ATOM 1463 O O . LEU A 1 185 ? -3.594 7.013 9.502 1.00 95.62 185 LEU A O 1
ATOM 1467 N N . ALA A 1 186 ? -1.567 6.444 10.309 1.00 94.62 186 ALA A N 1
ATOM 1468 C CA . ALA A 1 186 ? -1.623 7.299 11.495 1.00 94.62 186 ALA A CA 1
ATOM 1469 C C . ALA A 1 186 ? -1.748 8.782 11.117 1.00 94.62 186 ALA A C 1
ATOM 1471 O O . ALA A 1 186 ? -2.675 9.454 11.565 1.00 94.62 186 ALA A O 1
ATOM 1472 N N . GLU A 1 187 ? -0.880 9.268 10.226 1.00 95.31 187 GLU A N 1
ATOM 1473 C CA . GLU A 1 187 ? -0.887 10.661 9.769 1.00 95.31 187 GLU A CA 1
ATOM 1474 C C . GLU A 1 187 ? -2.181 11.029 9.034 1.00 95.31 187 GLU A C 1
ATOM 1476 O O . GLU A 1 187 ? -2.716 12.124 9.225 1.00 95.31 187 GLU A O 1
ATOM 1481 N N . LEU A 1 188 ? -2.707 10.130 8.194 1.00 94.00 188 LEU A N 1
ATOM 1482 C CA . LEU A 1 188 ? -3.967 10.361 7.484 1.00 94.00 188 LEU A CA 1
ATOM 1483 C C . LEU A 1 188 ? -5.159 10.382 8.441 1.00 94.00 188 LEU A C 1
ATOM 1485 O O . LEU A 1 188 ? -5.980 11.290 8.343 1.00 94.00 188 LEU A O 1
ATOM 1489 N N . ALA A 1 189 ? -5.228 9.445 9.390 1.00 93.12 189 ALA A N 1
ATOM 1490 C CA . ALA A 1 189 ? -6.279 9.431 10.403 1.00 93.12 189 ALA A CA 1
ATOM 1491 C C . ALA A 1 189 ? -6.228 10.695 11.277 1.00 93.12 189 ALA A C 1
ATOM 1493 O O . ALA A 1 189 ? -7.252 11.328 11.526 1.00 93.12 189 ALA A O 1
ATOM 1494 N N . GLU A 1 190 ? -5.036 11.118 11.702 1.00 93.81 190 GLU A N 1
ATOM 1495 C CA . GLU A 1 190 ? -4.875 12.351 12.472 1.00 93.81 190 GLU A CA 1
ATOM 1496 C C . GLU A 1 190 ? -5.275 13.591 11.659 1.00 93.81 190 GLU A C 1
ATOM 1498 O O . GLU A 1 190 ? -5.956 14.480 12.175 1.00 93.81 190 GLU A O 1
ATOM 1503 N N . THR A 1 191 ? -4.893 13.643 10.380 1.00 92.81 191 THR A N 1
ATOM 1504 C CA . THR A 1 191 ? -5.279 14.726 9.465 1.00 92.81 191 THR A CA 1
ATOM 1505 C C . THR A 1 191 ? -6.791 14.783 9.294 1.00 92.81 191 THR A C 1
ATOM 1507 O O . THR A 1 191 ? -7.367 15.861 9.374 1.00 92.81 191 THR A O 1
ATOM 1510 N N . GLU A 1 192 ? -7.456 13.641 9.129 1.00 90.62 192 GLU A N 1
ATOM 1511 C CA . GLU A 1 192 ? -8.909 13.574 8.984 1.00 90.62 192 GLU A CA 1
ATOM 1512 C C . GLU A 1 192 ? -9.630 14.051 10.256 1.00 90.62 192 GLU A C 1
ATOM 1514 O O . GLU A 1 192 ? -10.556 14.857 10.180 1.00 90.62 192 GLU A O 1
ATOM 1519 N N . VAL A 1 193 ? -9.148 13.662 11.443 1.00 90.19 193 VAL A N 1
ATOM 1520 C CA . VAL A 1 193 ? -9.664 14.189 12.720 1.00 90.19 193 VAL A CA 1
ATOM 1521 C C . VAL A 1 193 ? -9.449 15.701 12.833 1.00 90.19 193 VAL A C 1
ATOM 1523 O O . VAL A 1 193 ? -10.330 16.400 13.329 1.00 90.19 193 VAL A O 1
ATOM 1526 N N . LYS A 1 194 ? -8.302 16.227 12.387 1.00 91.12 194 LYS A N 1
ATOM 1527 C CA . LYS A 1 194 ? -8.010 17.672 12.415 1.00 91.12 194 LYS A CA 1
ATOM 1528 C C . LYS A 1 194 ? -8.862 18.463 11.416 1.00 91.12 194 LYS A C 1
ATOM 1530 O O . LYS A 1 194 ? -9.334 19.540 11.765 1.00 91.12 194 LYS A O 1
ATOM 1535 N N . GLU A 1 195 ? -9.053 17.948 10.202 1.00 89.06 195 GLU A N 1
ATOM 1536 C CA . GLU A 1 195 ? -9.799 18.613 9.124 1.00 89.06 195 GLU A CA 1
ATOM 1537 C C . GLU A 1 195 ? -11.322 18.540 9.342 1.00 89.06 195 GLU A C 1
ATOM 1539 O O . GLU A 1 195 ? -12.016 19.533 9.127 1.00 89.06 195 GLU A O 1
ATOM 1544 N N . PHE A 1 196 ? -11.851 17.394 9.790 1.00 85.94 196 PHE A N 1
ATOM 1545 C CA . PHE A 1 196 ? -13.299 17.139 9.871 1.00 85.94 196 PHE A CA 1
ATOM 1546 C C . PHE A 1 196 ? -13.842 17.008 11.303 1.00 85.94 196 PHE A C 1
ATOM 1548 O O . PHE A 1 196 ? -15.051 16.895 11.498 1.00 85.94 196 PHE A O 1
ATOM 1555 N N . GLY A 1 197 ? -12.976 17.012 12.320 1.00 86.50 197 GLY A N 1
ATOM 1556 C CA . GLY A 1 197 ? -13.345 16.878 13.735 1.00 86.50 197 GLY A CA 1
ATOM 1557 C C . GLY A 1 197 ? -13.636 15.445 14.204 1.00 86.50 197 GLY A C 1
ATOM 1558 O O . GLY A 1 197 ? -13.795 15.224 15.403 1.00 86.50 197 GLY A O 1
ATOM 1559 N N . SER A 1 198 ? -13.712 14.477 13.288 1.00 88.25 198 SER A N 1
ATOM 1560 C CA . SER A 1 198 ? -14.016 13.062 13.539 1.00 88.25 198 SER A CA 1
ATOM 1561 C C . SER A 1 198 ? -13.563 12.229 12.335 1.00 88.25 198 SER A C 1
ATOM 1563 O O . SER A 1 198 ? -13.527 12.737 11.215 1.00 88.25 198 SER A O 1
ATOM 1565 N N . LEU A 1 199 ? -13.241 10.951 12.545 1.00 89.44 199 LEU A N 1
ATOM 1566 C CA . LEU A 1 199 ? -12.995 10.020 11.438 1.00 89.44 199 LEU A CA 1
ATOM 1567 C C . LEU A 1 199 ? -14.311 9.672 10.738 1.00 89.44 199 LEU A C 1
ATOM 1569 O O . LEU A 1 199 ? -15.326 9.425 11.385 1.00 89.44 199 LEU A O 1
ATOM 1573 N N . THR A 1 200 ? -14.298 9.518 9.422 1.00 87.25 200 THR A N 1
ATOM 1574 C CA . THR A 1 200 ? -15.451 9.049 8.631 1.00 87.25 200 THR A CA 1
ATOM 1575 C C . THR A 1 200 ? -15.801 7.575 8.884 1.00 87.25 200 THR A C 1
ATOM 1577 O O . THR A 1 200 ? -16.905 7.127 8.573 1.00 87.25 200 THR A O 1
ATOM 1580 N N . ILE A 1 201 ? -14.896 6.806 9.496 1.00 88.62 201 ILE A N 1
ATOM 1581 C CA . ILE A 1 201 ? -15.070 5.378 9.809 1.00 88.62 201 ILE A CA 1
ATOM 1582 C C . ILE A 1 201 ? -16.206 5.173 10.820 1.00 88.62 201 ILE A C 1
ATOM 1584 O O . ILE A 1 201 ? -16.226 5.804 11.874 1.00 88.62 201 ILE A O 1
ATOM 1588 N N . SER A 1 202 ? -17.144 4.260 10.557 1.00 89.88 202 SER A N 1
ATOM 1589 C CA . SER A 1 202 ? -18.259 3.989 11.478 1.00 89.88 202 SER A CA 1
ATOM 1590 C C . SER A 1 202 ? -17.809 3.343 12.798 1.00 89.88 202 SER A C 1
ATOM 1592 O O . SER A 1 202 ? -16.793 2.652 12.863 1.00 89.88 202 SER A O 1
ATOM 1594 N N . THR A 1 203 ? -18.608 3.513 13.856 1.00 90.12 203 THR A N 1
ATOM 1595 C CA . THR A 1 203 ? -18.378 2.885 15.172 1.00 90.12 203 THR A CA 1
ATOM 1596 C C . THR A 1 203 ? -18.246 1.362 15.068 1.00 90.12 203 THR A C 1
ATOM 1598 O O . THR A 1 203 ? -17.365 0.774 15.687 1.00 90.12 203 THR A O 1
ATOM 1601 N N . GLU A 1 204 ? -19.081 0.720 14.247 1.00 90.12 204 GLU A N 1
ATOM 1602 C CA . GLU A 1 204 ? -19.038 -0.729 14.011 1.00 90.12 204 GLU A CA 1
ATOM 1603 C C . GLU A 1 204 ? -17.704 -1.165 13.397 1.00 90.12 204 GLU A C 1
ATOM 1605 O O . GLU A 1 204 ? -17.078 -2.104 13.888 1.00 90.12 204 GLU A O 1
ATOM 1610 N N . LYS A 1 205 ? -17.221 -0.442 12.375 1.00 90.69 205 LYS A N 1
ATOM 1611 C CA . LYS A 1 205 ? -15.916 -0.714 11.760 1.00 90.69 205 LYS A CA 1
ATOM 1612 C C . LYS A 1 205 ? -14.779 -0.547 12.769 1.00 90.69 205 LYS A C 1
ATOM 1614 O O . LYS A 1 205 ? -13.903 -1.403 12.816 1.00 90.69 205 LYS A O 1
ATOM 1619 N N . LEU A 1 206 ? -14.806 0.499 13.603 1.00 92.69 206 LEU A N 1
ATOM 1620 C CA . LEU A 1 206 ? -13.799 0.706 14.655 1.00 92.69 206 LEU A CA 1
ATOM 1621 C C . LEU A 1 206 ? -13.754 -0.467 15.643 1.00 92.69 206 LEU A C 1
ATOM 1623 O O . LEU A 1 206 ? -12.675 -0.972 15.947 1.00 92.69 206 LEU A O 1
ATOM 1627 N N . ILE A 1 207 ? -14.916 -0.942 16.101 1.00 91.75 207 ILE A N 1
ATOM 1628 C CA . ILE A 1 207 ? -15.007 -2.099 17.004 1.00 91.75 207 ILE A CA 1
ATOM 1629 C C . ILE A 1 207 ? -14.440 -3.355 16.333 1.00 91.75 207 ILE A C 1
ATOM 1631 O O . ILE A 1 207 ? -13.656 -4.075 16.949 1.00 91.75 207 ILE A O 1
ATOM 1635 N N . ILE A 1 208 ? -14.792 -3.610 15.068 1.00 91.81 208 ILE A N 1
ATOM 1636 C CA . ILE A 1 208 ? -14.283 -4.764 14.313 1.00 91.81 208 ILE A CA 1
ATOM 1637 C C . ILE A 1 208 ? -12.755 -4.716 14.205 1.00 91.81 208 ILE A C 1
ATOM 1639 O O . ILE A 1 208 ? -12.099 -5.728 14.452 1.00 91.81 208 ILE A O 1
ATOM 1643 N N . LEU A 1 209 ? -12.178 -3.556 13.877 1.00 92.88 209 LEU A N 1
ATOM 1644 C CA . LEU A 1 209 ? -10.727 -3.382 13.769 1.00 92.88 209 LEU A CA 1
ATOM 1645 C C . LEU A 1 209 ? -10.027 -3.682 15.099 1.00 92.88 209 LEU A C 1
ATOM 1647 O O . LEU A 1 209 ? -9.098 -4.486 15.136 1.00 92.88 209 LEU A O 1
ATOM 1651 N N . LEU A 1 210 ? -10.515 -3.104 16.200 1.00 92.25 210 LEU A N 1
ATOM 1652 C CA . LEU A 1 210 ? -9.927 -3.283 17.530 1.00 92.25 210 LEU A CA 1
ATOM 1653 C C . LEU A 1 210 ? -10.061 -4.724 18.041 1.00 92.25 210 LEU A C 1
ATOM 1655 O O . LEU A 1 210 ? -9.101 -5.277 18.581 1.00 92.25 210 LEU A O 1
ATOM 1659 N N . ASN A 1 211 ? -11.205 -5.370 17.807 1.00 91.50 211 ASN A N 1
ATOM 1660 C CA . ASN A 1 211 ? -11.393 -6.784 18.133 1.00 91.50 211 ASN A CA 1
ATOM 1661 C C . ASN A 1 211 ? -10.473 -7.684 17.299 1.00 91.50 211 ASN A C 1
ATOM 1663 O O . ASN A 1 211 ? -9.918 -8.648 17.822 1.00 91.50 211 ASN A O 1
ATOM 1667 N N . THR A 1 212 ? -10.267 -7.356 16.020 1.00 91.12 212 THR A N 1
ATOM 1668 C CA . THR A 1 212 ? -9.336 -8.086 15.144 1.00 91.12 212 THR A CA 1
ATOM 1669 C C . THR A 1 212 ? -7.898 -7.953 15.642 1.00 91.12 212 THR A C 1
ATOM 1671 O O . THR A 1 212 ? -7.167 -8.946 15.668 1.00 91.12 212 THR A O 1
ATOM 1674 N N . THR A 1 213 ? -7.501 -6.761 16.099 1.00 89.94 213 THR A N 1
ATOM 1675 C CA . THR A 1 213 ? -6.199 -6.527 16.736 1.00 89.94 213 THR A CA 1
ATOM 1676 C C . THR A 1 213 ? -6.036 -7.367 17.994 1.00 89.94 213 THR A C 1
ATOM 1678 O O . THR A 1 213 ? -5.073 -8.118 18.106 1.00 89.94 213 THR A O 1
ATOM 1681 N N . SER A 1 214 ? -6.998 -7.286 18.919 1.00 88.38 214 SER A N 1
ATOM 1682 C CA . SER A 1 214 ? -6.965 -8.033 20.180 1.00 88.38 214 SER A CA 1
ATOM 1683 C C . SER A 1 214 ? -6.900 -9.543 19.938 1.00 88.38 214 SER A C 1
ATOM 1685 O O . SER A 1 214 ? -6.045 -10.227 20.500 1.00 88.38 214 SER A O 1
ATOM 1687 N N . SER A 1 215 ? -7.730 -10.054 19.024 1.00 88.88 215 SER A N 1
ATOM 1688 C CA . SER A 1 215 ? -7.712 -11.464 18.637 1.00 88.88 215 SER A CA 1
ATOM 1689 C C . SER A 1 215 ? -6.372 -11.870 18.029 1.00 88.88 215 SER A C 1
ATOM 1691 O O . SER A 1 215 ? -5.853 -12.927 18.372 1.00 88.88 215 SER A O 1
ATOM 1693 N N . THR A 1 216 ? -5.783 -11.044 17.161 1.00 86.38 216 THR A N 1
ATOM 1694 C CA . THR A 1 216 ? -4.490 -11.363 16.542 1.00 86.38 216 THR A CA 1
ATOM 1695 C C . THR A 1 216 ? -3.377 -11.396 17.575 1.00 86.38 216 THR A C 1
ATOM 1697 O O . THR A 1 216 ? -2.657 -12.383 17.635 1.00 86.38 216 THR A O 1
ATOM 1700 N N . PHE A 1 217 ? -3.295 -10.396 18.447 1.00 85.62 217 PHE A N 1
ATOM 1701 C CA . PHE A 1 217 ? -2.294 -10.365 19.509 1.00 85.62 217 PHE A CA 1
ATOM 1702 C C . PHE A 1 217 ? -2.415 -11.523 20.501 1.00 85.62 217 PHE A C 1
ATOM 1704 O O . PHE A 1 217 ? -1.403 -11.967 21.027 1.00 85.62 217 PHE A O 1
ATOM 1711 N N . SER A 1 218 ? -3.622 -12.056 20.714 1.00 85.69 218 SER A N 1
ATOM 1712 C CA . SER A 1 218 ? -3.839 -13.225 21.577 1.00 85.69 218 SER A CA 1
ATOM 1713 C C . SER A 1 218 ? -3.406 -14.566 20.967 1.00 85.69 218 SER A C 1
ATOM 1715 O O . SER A 1 218 ? -3.392 -15.577 21.670 1.00 85.69 218 SER A O 1
ATOM 1717 N N . LYS A 1 219 ? -3.081 -14.615 19.666 1.00 84.56 219 LYS A N 1
ATOM 1718 C CA . LYS A 1 219 ? -2.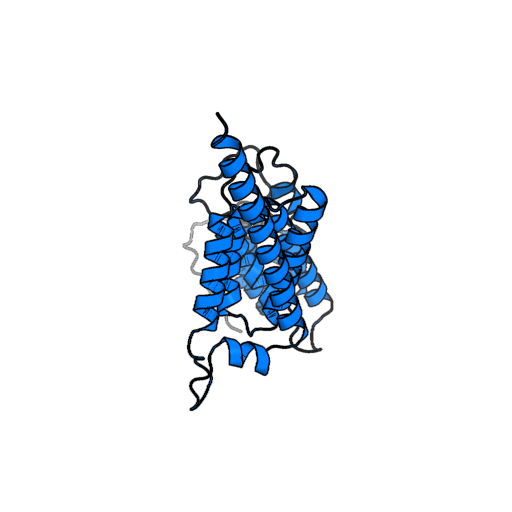626 -15.851 19.014 1.00 84.56 219 LYS A CA 1
ATOM 1719 C C . LYS A 1 219 ? -1.239 -16.231 19.519 1.00 84.56 219 LYS A C 1
ATOM 1721 O O . LYS A 1 219 ? -0.405 -15.364 19.763 1.00 84.56 219 LYS A O 1
ATOM 1726 N N . ILE A 1 220 ? -0.997 -17.534 19.623 1.00 74.00 220 ILE A N 1
ATOM 1727 C CA . ILE A 1 220 ? 0.324 -18.085 19.937 1.00 74.00 220 ILE A CA 1
ATOM 1728 C C . ILE A 1 220 ? 1.268 -17.766 18.774 1.00 74.00 220 ILE A C 1
ATOM 1730 O O . ILE A 1 220 ? 0.898 -17.964 17.611 1.00 74.00 220 ILE A O 1
ATOM 1734 N N . SER A 1 221 ? 2.462 -17.266 19.093 1.00 71.62 221 SER A N 1
ATOM 1735 C CA . SER A 1 221 ? 3.515 -17.025 18.112 1.00 71.62 221 SER A CA 1
ATOM 1736 C C . SER A 1 221 ? 3.896 -18.329 17.409 1.00 71.62 221 SER A C 1
ATOM 1738 O O . SER A 1 221 ? 4.062 -19.377 18.029 1.00 71.62 221 SER A O 1
ATOM 1740 N N . THR A 1 222 ? 4.054 -18.277 16.087 1.00 66.44 222 THR A N 1
ATOM 1741 C CA . THR A 1 222 ? 4.553 -19.418 15.302 1.00 66.44 222 THR A CA 1
ATOM 1742 C C . THR A 1 222 ? 6.080 -19.530 15.318 1.00 66.44 222 THR A C 1
ATOM 1744 O O . THR A 1 222 ? 6.620 -20.479 14.755 1.00 66.44 222 THR A O 1
ATOM 1747 N N . LEU A 1 223 ? 6.774 -18.551 15.907 1.00 61.47 223 LEU A N 1
ATOM 1748 C CA . LEU A 1 223 ? 8.233 -18.419 15.906 1.00 61.47 223 LEU A CA 1
ATOM 1749 C C . LEU A 1 223 ? 8.863 -18.756 17.267 1.00 61.47 223 LEU A C 1
ATOM 1751 O O . LEU A 1 223 ? 10.065 -19.023 17.317 1.00 61.47 223 LEU A O 1
ATOM 1755 N N . SER A 1 224 ? 8.081 -18.806 18.352 1.00 57.16 224 SER A N 1
ATOM 1756 C CA . SER A 1 224 ? 8.593 -19.150 19.680 1.00 57.16 224 SER A CA 1
ATOM 1757 C C . SER A 1 224 ? 8.858 -20.658 19.806 1.00 57.16 224 SER A C 1
ATOM 1759 O O . SER A 1 224 ? 7.964 -21.506 19.880 1.00 57.16 224 SER A O 1
ATOM 1761 N N . SER A 1 225 ? 10.136 -21.038 19.851 1.00 50.59 225 SER A N 1
ATOM 1762 C CA . SER A 1 225 ? 10.535 -22.412 20.155 1.00 50.59 225 SER A CA 1
ATOM 1763 C C . SER A 1 225 ? 10.449 -22.667 21.665 1.00 50.59 225 SER A C 1
ATOM 1765 O O . SER A 1 225 ? 11.438 -22.526 22.380 1.00 50.59 225 SER A O 1
ATOM 1767 N N . GLY A 1 226 ? 9.271 -23.062 22.154 1.00 55.97 226 GLY A N 1
ATOM 1768 C CA . GLY A 1 226 ? 9.126 -23.727 23.458 1.00 55.97 226 GLY A CA 1
ATOM 1769 C C . GLY A 1 226 ? 8.444 -22.946 24.586 1.00 55.97 226 GLY A C 1
ATOM 1770 O O . GLY A 1 226 ? 8.282 -23.507 25.667 1.00 55.97 226 GLY A O 1
ATOM 1771 N N . ILE A 1 227 ? 7.988 -21.712 24.354 1.00 60.72 227 ILE A N 1
ATOM 1772 C CA . ILE A 1 227 ? 7.170 -20.944 25.310 1.00 60.72 227 ILE A CA 1
ATOM 1773 C C . ILE A 1 227 ? 5.874 -20.529 24.603 1.00 60.72 227 ILE A C 1
ATOM 1775 O O . ILE A 1 227 ? 5.912 -20.158 23.429 1.00 60.72 227 ILE A O 1
ATOM 1779 N N . ASN A 1 228 ? 4.734 -20.594 25.307 1.00 64.75 228 ASN A N 1
ATOM 1780 C CA . ASN A 1 228 ? 3.431 -20.065 24.868 1.00 64.75 228 ASN A CA 1
ATOM 1781 C C . ASN A 1 228 ? 3.446 -18.521 24.793 1.00 64.75 228 ASN A C 1
ATOM 1783 O O . ASN A 1 228 ? 2.589 -17.860 25.375 1.00 64.75 228 ASN A O 1
ATOM 1787 N N . GLU A 1 229 ? 4.448 -17.947 24.135 1.00 73.81 229 GLU A N 1
ATOM 1788 C CA . GLU A 1 229 ? 4.519 -16.523 23.845 1.00 73.81 229 GLU A CA 1
ATOM 1789 C C . GLU A 1 229 ? 3.425 -16.182 22.844 1.00 73.81 229 GLU A C 1
ATOM 1791 O O . GLU A 1 229 ? 3.205 -16.867 21.838 1.00 73.81 229 GLU A O 1
ATOM 1796 N N . THR A 1 230 ? 2.686 -15.133 23.162 1.00 82.25 230 THR A N 1
ATOM 1797 C CA . THR A 1 230 ? 1.668 -14.598 22.271 1.00 82.25 230 THR A CA 1
ATOM 1798 C C . THR A 1 230 ? 2.319 -13.702 21.218 1.00 82.25 230 THR A C 1
ATOM 1800 O O . THR A 1 230 ? 3.440 -13.225 21.395 1.00 82.25 230 THR A O 1
ATOM 1803 N N . LEU A 1 231 ? 1.614 -13.417 20.120 1.00 79.81 231 LEU A N 1
ATOM 1804 C CA . LEU A 1 231 ? 2.058 -12.406 19.153 1.00 79.81 231 LEU A CA 1
ATOM 1805 C C . LEU A 1 231 ? 2.222 -11.025 19.802 1.00 79.81 231 LEU A C 1
ATOM 1807 O O . LEU A 1 231 ? 2.983 -10.208 19.299 1.00 79.81 231 LEU A O 1
ATOM 1811 N N . TYR A 1 232 ? 1.520 -10.754 20.907 1.00 83.00 232 TYR A N 1
ATOM 1812 C CA . TYR A 1 232 ? 1.760 -9.567 21.724 1.00 83.00 232 TYR A CA 1
ATOM 1813 C C . TYR A 1 232 ? 3.180 -9.564 22.292 1.00 83.00 232 TYR A C 1
ATOM 1815 O O . TYR A 1 232 ? 3.908 -8.592 22.103 1.00 83.00 232 TYR A O 1
ATOM 1823 N N . ASP A 1 233 ? 3.584 -10.657 22.940 1.00 82.12 233 ASP A N 1
ATOM 1824 C CA . ASP A 1 233 ? 4.910 -10.774 23.550 1.00 82.12 233 ASP A CA 1
ATOM 1825 C C . ASP A 1 233 ? 5.998 -10.675 22.477 1.00 82.12 233 ASP A C 1
ATOM 1827 O O . ASP A 1 233 ? 6.927 -9.880 22.603 1.00 82.12 233 ASP A O 1
ATOM 1831 N N . GLU A 1 234 ? 5.831 -11.394 21.365 1.00 83.19 234 GLU A N 1
ATOM 1832 C CA . GLU A 1 234 ? 6.751 -11.320 20.230 1.00 83.19 234 GLU A CA 1
ATOM 1833 C C . GLU A 1 234 ? 6.847 -9.898 19.669 1.00 83.19 234 GLU A C 1
ATOM 1835 O O . GLU A 1 234 ? 7.946 -9.403 19.434 1.00 83.19 234 GLU A O 1
ATOM 1840 N N . PHE A 1 235 ? 5.720 -9.210 19.483 1.00 85.56 235 PHE A N 1
ATOM 1841 C CA . PHE A 1 235 ? 5.718 -7.855 18.946 1.00 85.56 235 PHE A CA 1
ATOM 1842 C C . PHE A 1 235 ? 6.490 -6.889 19.849 1.00 85.56 235 PHE A C 1
ATOM 1844 O O . PHE A 1 235 ? 7.358 -6.168 19.367 1.00 85.56 235 PHE A O 1
ATOM 1851 N N . PHE A 1 236 ? 6.244 -6.901 21.160 1.00 85.69 236 PHE A N 1
ATOM 1852 C CA . PHE A 1 236 ? 6.942 -5.998 22.080 1.00 85.69 236 PHE A CA 1
ATOM 1853 C C . PHE A 1 236 ? 8.406 -6.382 22.337 1.00 85.69 236 PHE A C 1
ATOM 1855 O O . PHE A 1 236 ? 9.188 -5.521 22.741 1.00 85.69 236 PHE A O 1
ATOM 1862 N N . HIS A 1 237 ? 8.793 -7.637 22.096 1.00 82.44 237 HIS A N 1
ATOM 1863 C CA . HIS A 1 237 ? 10.173 -8.095 22.263 1.00 82.44 237 HIS A CA 1
ATOM 1864 C C . HIS A 1 237 ? 11.023 -8.010 20.989 1.00 82.44 237 HIS A C 1
ATOM 1866 O O . HIS A 1 237 ? 12.218 -7.730 21.087 1.00 82.44 237 HIS A O 1
ATOM 1872 N N . ALA A 1 238 ? 10.442 -8.260 19.815 1.00 81.50 238 ALA A N 1
ATOM 1873 C CA . ALA A 1 238 ? 11.171 -8.426 18.557 1.00 81.50 238 ALA A CA 1
ATOM 1874 C C . ALA A 1 238 ? 10.949 -7.290 17.548 1.00 81.50 238 ALA A C 1
ATOM 1876 O O . ALA A 1 238 ? 11.792 -7.097 16.667 1.00 81.50 238 ALA A O 1
ATOM 1877 N N . ALA A 1 239 ? 9.847 -6.536 17.639 1.00 86.00 239 ALA A N 1
ATOM 1878 C CA . ALA A 1 239 ? 9.609 -5.439 16.708 1.00 86.00 239 ALA A CA 1
ATOM 1879 C C . ALA A 1 239 ? 10.504 -4.225 17.031 1.00 86.00 239 ALA A C 1
ATOM 1881 O O . ALA A 1 239 ? 10.732 -3.907 18.201 1.00 86.00 239 ALA A O 1
ATOM 1882 N N . PRO A 1 240 ? 10.991 -3.495 16.012 1.00 88.94 240 PRO A N 1
ATOM 1883 C CA . PRO A 1 240 ? 11.707 -2.242 16.231 1.00 88.94 240 PRO A CA 1
ATOM 1884 C C . PRO A 1 240 ? 10.837 -1.195 16.938 1.00 88.94 240 PRO A C 1
ATOM 1886 O O . PRO A 1 240 ? 9.632 -1.117 16.689 1.00 88.94 240 PRO A O 1
ATOM 1889 N N . ALA A 1 241 ? 11.454 -0.350 17.770 1.00 90.06 241 ALA A N 1
ATOM 1890 C CA . ALA A 1 241 ? 10.750 0.665 18.559 1.00 90.06 241 ALA A CA 1
ATOM 1891 C C . ALA A 1 241 ? 9.871 1.589 17.695 1.00 90.06 241 ALA A C 1
ATOM 1893 O O . ALA A 1 241 ? 8.710 1.807 18.032 1.00 90.06 241 ALA A O 1
ATOM 1894 N N . ASP A 1 242 ? 10.378 2.032 16.541 1.00 91.75 242 ASP A N 1
ATOM 1895 C CA . ASP A 1 242 ? 9.638 2.891 15.606 1.00 91.75 242 ASP A CA 1
ATOM 1896 C C . ASP A 1 242 ? 8.353 2.220 15.088 1.00 91.75 242 ASP A C 1
ATOM 1898 O O . ASP A 1 242 ? 7.328 2.872 14.881 1.00 91.75 242 ASP A O 1
ATOM 1902 N N . LEU A 1 243 ? 8.384 0.895 14.894 1.00 92.94 243 LEU A N 1
ATOM 1903 C CA . LEU A 1 243 ? 7.218 0.120 14.468 1.00 92.94 243 LEU A CA 1
ATOM 1904 C C . LEU A 1 243 ? 6.190 0.004 15.589 1.00 92.94 243 LEU A C 1
ATOM 1906 O O . LEU A 1 243 ? 4.999 0.197 15.343 1.00 92.94 243 LEU A O 1
ATOM 1910 N N . ILE A 1 244 ? 6.647 -0.245 16.816 1.00 92.88 244 ILE A N 1
ATOM 1911 C CA . ILE A 1 244 ? 5.788 -0.258 18.003 1.00 92.88 244 ILE A CA 1
ATOM 1912 C C . ILE A 1 244 ? 5.104 1.102 18.168 1.00 92.88 244 ILE A C 1
ATOM 1914 O O . ILE A 1 244 ? 3.882 1.163 18.318 1.00 92.88 244 ILE A O 1
ATOM 1918 N N . GLU A 1 245 ? 5.861 2.194 18.076 1.00 94.19 245 GLU A N 1
ATOM 1919 C CA . GLU A 1 245 ? 5.340 3.555 18.203 1.00 94.19 245 GLU A CA 1
ATOM 1920 C C . GLU A 1 245 ? 4.301 3.879 17.122 1.00 94.19 245 GLU A C 1
ATOM 1922 O O . GLU A 1 245 ? 3.221 4.384 17.441 1.00 94.19 245 GLU A O 1
ATOM 1927 N N . ALA A 1 246 ? 4.570 3.538 15.858 1.00 94.50 246 ALA A N 1
ATOM 1928 C CA . ALA A 1 246 ? 3.635 3.785 14.762 1.00 94.50 246 ALA A CA 1
ATOM 1929 C C . ALA A 1 246 ? 2.315 3.007 14.929 1.00 94.50 246 ALA A C 1
ATOM 1931 O O . ALA A 1 246 ? 1.230 3.568 14.740 1.00 94.50 246 ALA A O 1
ATOM 1932 N N . VAL A 1 247 ? 2.388 1.732 15.330 1.00 94.19 247 VAL A N 1
ATOM 1933 C CA . VAL A 1 247 ? 1.205 0.890 15.579 1.00 94.19 247 VAL A CA 1
ATOM 1934 C C . VAL A 1 247 ? 0.389 1.430 16.754 1.00 94.19 247 VAL A C 1
ATOM 1936 O O . VAL A 1 247 ? -0.829 1.595 16.640 1.00 94.19 247 VAL A O 1
ATOM 1939 N N . LEU A 1 248 ? 1.045 1.745 17.876 1.00 93.88 248 LEU A N 1
ATOM 1940 C CA . LEU A 1 248 ? 0.381 2.287 19.063 1.00 93.88 248 LEU A CA 1
ATOM 1941 C C . LEU A 1 248 ? -0.244 3.658 18.801 1.00 93.88 248 LEU A C 1
ATOM 1943 O O . LEU A 1 248 ? -1.352 3.915 19.271 1.00 93.88 248 LEU A O 1
ATOM 1947 N N . SER A 1 249 ? 0.414 4.510 18.015 1.00 94.88 249 SER A N 1
ATOM 1948 C CA . SER A 1 249 ? -0.107 5.828 17.640 1.00 94.88 249 SER A CA 1
ATOM 1949 C C . SER A 1 249 ? -1.426 5.712 16.882 1.00 94.88 249 SER A C 1
ATOM 1951 O O . SER A 1 249 ? -2.411 6.368 17.228 1.00 94.88 249 SER A O 1
ATOM 1953 N N . LEU A 1 250 ? -1.491 4.819 15.891 1.00 95.00 250 LEU A N 1
ATOM 1954 C CA . LEU A 1 250 ? -2.725 4.590 15.147 1.00 95.00 250 LEU A CA 1
ATOM 1955 C C . LEU A 1 250 ? -3.814 3.961 16.027 1.00 95.00 250 LEU A C 1
ATOM 1957 O O . LEU A 1 250 ? -4.959 4.411 15.999 1.00 95.00 250 LEU A O 1
ATOM 1961 N N . LEU A 1 251 ? -3.472 2.969 16.857 1.00 94.56 251 LEU A N 1
ATOM 1962 C CA . LEU A 1 251 ? -4.416 2.370 17.807 1.00 94.56 251 LEU A CA 1
ATOM 1963 C C . LEU A 1 251 ? -4.997 3.398 18.779 1.00 94.56 251 LEU A C 1
ATOM 1965 O O . LEU A 1 251 ? -6.201 3.386 19.034 1.00 94.56 251 LEU A O 1
ATOM 1969 N N . TYR A 1 252 ? -4.165 4.307 19.285 1.00 94.75 252 TYR A N 1
ATOM 1970 C CA . TYR A 1 252 ? -4.595 5.387 20.161 1.00 94.75 252 TYR A CA 1
ATOM 1971 C C . TYR A 1 252 ? -5.607 6.308 19.469 1.00 94.75 252 TYR A C 1
ATOM 1973 O O . TYR A 1 252 ? -6.655 6.604 20.048 1.00 94.75 252 TYR A O 1
ATOM 1981 N N . ILE A 1 253 ? -5.345 6.707 18.217 1.00 94.12 253 ILE A N 1
ATOM 1982 C CA . ILE A 1 253 ? -6.280 7.519 17.422 1.00 94.12 253 ILE A CA 1
ATOM 1983 C C . ILE A 1 253 ? -7.628 6.796 17.275 1.00 94.12 253 ILE A C 1
ATOM 1985 O O . ILE A 1 253 ? -8.675 7.388 17.548 1.00 94.12 253 ILE A O 1
ATOM 1989 N N . LEU A 1 254 ? -7.617 5.510 16.907 1.00 94.12 254 LEU A N 1
ATOM 1990 C CA . LEU A 1 254 ? -8.838 4.720 16.709 1.00 94.12 254 LEU A CA 1
ATOM 1991 C C . LEU A 1 254 ? -9.630 4.515 18.012 1.00 94.12 254 LEU A C 1
ATOM 1993 O O . LEU A 1 254 ? -10.857 4.621 18.006 1.00 94.12 254 LEU A O 1
ATOM 1997 N N . LEU A 1 255 ? -8.951 4.250 19.133 1.00 94.56 255 LEU A N 1
ATOM 1998 C CA . LEU A 1 255 ? -9.578 4.097 20.451 1.00 94.56 255 LEU A CA 1
ATOM 1999 C C . LEU A 1 255 ? -10.195 5.405 20.946 1.00 94.56 255 LEU A C 1
ATOM 2001 O O . LEU A 1 255 ? -11.329 5.410 21.432 1.00 94.56 255 LEU A O 1
ATOM 2005 N N . ARG A 1 256 ? -9.469 6.518 20.794 1.00 94.25 256 ARG A N 1
ATOM 2006 C CA . ARG A 1 256 ? -9.973 7.856 21.120 1.00 94.25 256 ARG A CA 1
ATOM 2007 C C . ARG A 1 256 ? -11.236 8.155 20.325 1.00 94.25 256 ARG A C 1
ATOM 2009 O O . ARG A 1 256 ? -12.231 8.589 20.902 1.00 94.25 256 ARG A O 1
ATOM 2016 N N . GLU A 1 257 ? -11.208 7.887 19.025 1.00 93.50 257 GLU A N 1
ATOM 2017 C CA . GLU A 1 257 ? -12.353 8.116 18.153 1.00 93.50 257 GLU A CA 1
ATOM 2018 C C . GLU A 1 257 ? -13.555 7.247 18.535 1.00 93.50 257 GLU A C 1
ATOM 2020 O O . GLU A 1 257 ? -14.681 7.742 18.619 1.00 93.50 257 GLU A O 1
ATOM 2025 N N . LEU A 1 258 ? -13.328 5.964 18.831 1.00 93.56 258 LEU A N 1
ATOM 2026 C CA . LEU A 1 258 ? -14.383 5.076 19.306 1.00 93.56 258 LEU A CA 1
ATOM 2027 C C . LEU A 1 258 ? -15.027 5.626 20.588 1.00 93.56 258 LEU A C 1
ATOM 2029 O O . LEU A 1 258 ? -16.254 5.678 20.686 1.00 93.56 258 LEU A O 1
ATOM 2033 N N . GLY A 1 259 ? -14.213 6.083 21.545 1.00 91.44 259 GLY A N 1
ATOM 2034 C CA . GLY A 1 259 ? -14.689 6.692 22.787 1.00 91.44 259 GLY A CA 1
ATOM 2035 C C . GLY A 1 259 ? -15.550 7.935 22.547 1.00 91.44 259 GLY A C 1
ATOM 2036 O O . GLY A 1 259 ? -16.638 8.047 23.117 1.00 91.44 259 GLY A O 1
ATOM 2037 N N . VAL A 1 260 ? -15.114 8.833 21.656 1.00 90.62 260 VAL A N 1
ATOM 2038 C CA . VAL A 1 260 ? -15.880 10.032 21.272 1.00 90.62 260 VAL A CA 1
ATOM 2039 C C . VAL A 1 260 ? -17.228 9.640 20.6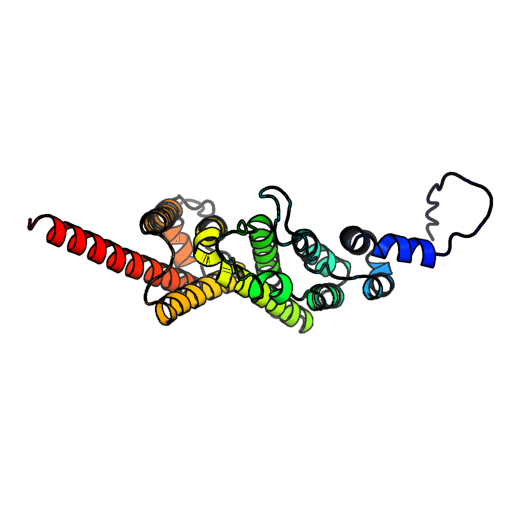62 1.00 90.62 260 VAL A C 1
ATOM 2041 O O . VAL A 1 260 ? -18.271 10.116 21.117 1.00 90.62 260 VAL A O 1
ATOM 2044 N N . LYS A 1 261 ? -17.240 8.720 19.691 1.00 91.62 261 LYS A N 1
ATOM 2045 C CA . LYS A 1 261 ? -18.475 8.294 19.014 1.00 91.62 261 LYS A CA 1
ATOM 2046 C C . LYS A 1 261 ? -19.451 7.593 19.949 1.00 91.62 261 LYS A C 1
ATOM 2048 O O . LYS A 1 261 ? -20.650 7.876 19.896 1.00 91.62 261 LYS A O 1
ATOM 2053 N N . LEU A 1 262 ? -18.965 6.716 20.828 1.00 89.00 262 LEU A N 1
ATOM 2054 C CA . LEU A 1 262 ? -19.799 6.067 21.842 1.00 89.00 262 LEU A CA 1
ATOM 2055 C C . LEU A 1 262 ? -20.380 7.091 22.824 1.00 89.00 262 LEU A C 1
ATOM 2057 O O . LEU A 1 262 ? -21.576 7.040 23.111 1.00 89.00 262 LEU A O 1
ATOM 2061 N N . GLY A 1 263 ? -19.581 8.065 23.272 1.00 87.38 263 GLY A N 1
ATOM 2062 C CA . GLY A 1 263 ? -20.050 9.164 24.120 1.00 87.38 263 GLY A CA 1
ATOM 2063 C C . GLY A 1 263 ? -21.165 9.983 23.462 1.00 87.38 263 GLY A C 1
ATOM 2064 O O . GLY A 1 263 ? -22.194 10.250 24.088 1.00 87.38 263 GLY A O 1
ATOM 2065 N N . CYS A 1 264 ? -21.017 10.311 22.175 1.00 86.25 264 CYS A N 1
ATOM 2066 C CA . CYS A 1 264 ? -22.063 10.971 21.390 1.00 86.25 264 CYS A CA 1
ATOM 2067 C C . CYS A 1 264 ? -23.342 10.123 21.294 1.00 86.25 264 CYS A C 1
ATOM 2069 O O . CYS A 1 264 ? -24.436 10.657 21.478 1.00 86.25 264 CYS A O 1
ATOM 2071 N N . CYS A 1 265 ? -23.225 8.809 21.071 1.00 83.44 265 CYS A N 1
ATOM 2072 C CA . CYS A 1 265 ? -24.377 7.902 21.001 1.00 83.44 265 CYS A CA 1
ATOM 2073 C C . CYS A 1 265 ? -25.142 7.826 22.330 1.00 83.44 265 CYS A C 1
ATOM 2075 O O . CYS A 1 265 ? -26.372 7.877 22.341 1.00 83.44 265 CYS A O 1
ATOM 2077 N N . VAL A 1 266 ? -24.424 7.717 23.451 1.00 84.62 266 VAL A N 1
ATOM 2078 C CA . VAL A 1 266 ? -25.015 7.685 24.797 1.00 84.62 266 VAL A CA 1
ATOM 2079 C C . VAL A 1 266 ? -25.737 9.001 25.086 1.00 84.62 266 VAL A C 1
ATOM 2081 O O . VAL A 1 266 ? -26.901 8.989 25.485 1.00 84.62 266 VAL A O 1
ATOM 2084 N N . ARG A 1 267 ? -25.099 10.144 24.799 1.00 81.19 267 ARG A N 1
ATOM 2085 C CA . ARG A 1 267 ? -25.708 11.469 24.982 1.00 81.19 267 ARG A CA 1
ATOM 2086 C C . ARG A 1 267 ? -26.973 11.647 24.143 1.00 81.19 267 ARG A C 1
ATOM 2088 O O . ARG A 1 267 ? -27.971 12.134 24.663 1.00 81.19 267 ARG A O 1
ATOM 2095 N N . ALA A 1 268 ? -26.948 11.229 22.878 1.00 77.31 268 ALA A N 1
ATOM 2096 C CA . ALA A 1 268 ? -28.111 11.292 21.998 1.00 77.31 268 ALA A CA 1
ATOM 2097 C C . ALA A 1 268 ? -29.274 10.446 22.539 1.00 77.31 268 ALA A C 1
ATOM 2099 O O . ALA A 1 268 ? -30.392 10.944 22.634 1.00 77.31 268 ALA A O 1
ATOM 2100 N N . LYS A 1 269 ? -29.003 9.210 22.985 1.00 71.44 269 LYS A N 1
ATOM 2101 C CA . LYS A 1 269 ? -30.029 8.333 23.570 1.00 71.44 269 LYS A CA 1
ATOM 2102 C C . LYS A 1 269 ? -30.620 8.885 24.869 1.00 71.44 269 LYS A C 1
ATOM 2104 O O . LYS A 1 269 ? -31.830 8.805 25.055 1.00 71.44 269 LYS A O 1
ATOM 2109 N N . HIS A 1 270 ? -29.812 9.486 25.745 1.00 58.94 270 HIS A N 1
ATOM 2110 C CA . HIS A 1 270 ? -30.325 10.121 26.966 1.00 58.94 270 HIS A CA 1
ATOM 2111 C C . HIS A 1 270 ? -31.159 11.381 26.690 1.00 58.94 270 HIS A C 1
ATOM 2113 O O . HIS A 1 270 ? -32.092 11.651 27.439 1.00 58.94 270 HIS A O 1
ATOM 2119 N N . MET A 1 271 ? -30.881 12.114 25.608 1.00 51.25 271 MET A N 1
ATOM 2120 C CA . MET A 1 271 ? -31.692 13.265 25.187 1.00 51.25 271 MET A CA 1
ATOM 2121 C C . MET A 1 271 ? -33.022 12.839 24.538 1.00 51.25 271 MET A C 1
ATOM 2123 O O . MET A 1 271 ? -34.008 13.552 24.664 1.00 51.25 271 MET A O 1
ATOM 2127 N N . THR A 1 272 ? -33.088 11.673 23.884 1.00 51.97 272 THR A N 1
ATOM 2128 C CA . THR A 1 272 ? -34.324 11.174 23.242 1.00 51.97 272 THR A CA 1
ATOM 2129 C C . THR A 1 272 ? -35.328 10.517 24.193 1.00 51.97 272 THR A C 1
ATOM 2131 O O . THR A 1 272 ? -36.468 10.309 23.802 1.00 51.97 272 THR A O 1
ATOM 2134 N N . VAL A 1 273 ? -34.931 10.171 25.423 1.00 48.56 273 VAL A N 1
ATOM 2135 C CA . VAL A 1 273 ? -35.831 9.574 26.440 1.00 48.56 273 VAL A CA 1
ATOM 2136 C C . VAL A 1 273 ? -36.586 10.653 27.238 1.00 48.56 273 VAL A C 1
ATOM 2138 O O . VAL A 1 273 ? -37.455 10.344 28.046 1.00 48.56 273 VAL A O 1
ATOM 2141 N N . ALA A 1 274 ? -36.291 11.931 26.992 1.00 43.97 274 ALA A N 1
ATOM 2142 C CA . ALA A 1 274 ? -36.988 13.065 27.583 1.00 43.97 274 ALA A CA 1
ATOM 2143 C C . ALA A 1 274 ? -38.029 13.653 26.612 1.00 43.97 274 ALA A C 1
ATOM 2145 O O . ALA A 1 274 ? -37.895 14.807 26.221 1.00 43.97 274 ALA A O 1
ATOM 2146 N N . HIS A 1 275 ? -39.041 12.872 26.218 1.00 37.72 275 HIS A N 1
ATOM 2147 C CA . HIS A 1 275 ? -40.309 13.368 25.663 1.00 37.72 275 HIS A CA 1
ATOM 2148 C C . HIS A 1 275 ? -41.446 12.380 25.918 1.00 37.72 275 HIS A C 1
ATOM 2150 O O . HIS A 1 275 ? -41.267 11.183 25.603 1.00 37.72 275 HIS A O 1
#

Organism: NCBI:txid34504

InterPro domains:
  IPR059030 Epg5-like, central TPR repeats [PF26103] (31-175)

Foldseek 3Di:
DDDDDDDDPDDDDDDPDVVNVLVVVLVALLVLLVCLLVPLVCLVVSQVSRAQDAQDPPNLDDDLPDADSCLSLLQSLVSSCVRNNLVSSLSNLVNDPLCRVAVPNPCLPPDQQNQSSLVSLLVQLLSLDDPDPPDDPSSVSSNVSSLVNNLSSCLSQVQPNVVVLLVVCLVVLQRPSCLSVLQSNLVSLVVCCVVPVADPHDLVRLVVSVVVNVVQQQDQDPPDDPDSHGVVNCNVPRHDPSSVVSNVSNNVSSVVRNVVVVVVVVVVVVVVVPD

Secondary structure (DSSP, 8-state):
-----------SS----HHHHHHHHTT-HHHHHHHHHH-GGGHHHHGGG-------TTGGG--TTSPPTTHHHHHHHHHHHHHH-HHHHHHHHHT--HHHHHTT-S-TTTSPP-HHHHHHHHHHHHHHS-SSTT--HHHHHHHHHHHHHHHHHHHHSHHHHHHHHHHHHHHTTT-GGGHHHHHHHHHHHHHHHHHHSS-SS-HHHHHHHHHHHHHHHTSBPSS-SSS--BHHHHHHHHS-HHHHHHHHHHHHHHHHHHHHHHHHHHHHHHHHT--